Protein AF-M1ENS3-F1 (afdb_monomer)

Radius of gyration: 23.31 Å; Cα contacts (8 Å, |Δi|>4): 169; chains: 1; bounding box: 73×52×49 Å

Organism: Mustela putorius furo (NCBI:txid9669)

Secondary structure (DSSP, 8-state):
---TTSSPPP-----------------------------------HHHHHHHHHHHHHHHHHHHHHHTT-EEEE-HHHHHHHHHHHHSPPPTT-----HHHHHHHHHHHH-S-HHHHHHHHHHHHHHHHHHHHHHHHHHHHHHHHHHHT--TTTTS-EEEEPPSS-HHHHHHHHHH--HHHHHHHHHHHHHTSS-GGGHHHHHHHHHHHHHHSSSTHHHHHHHHH-

Sequence (226 aa):
QMLSDLFTVRGSPFKTKSAELPSPPPRSPGQQKEEDWAVEQVVVDLGSSREGCREAFAAACHLLLDCATFPVYLSEEETERLCEALFQLPGAGDCSFPSWLRSLMTVSCCVTDCFLQNVAISTLLEVINHSQSLALVIEDKMKRYKSSGHNPFFGKLQMVTVPPIAPGILKVIAEKTDFYQRVARVLWNQLNKETREHHITCVELFYRLHCLAPTANICEDIICHA

Mean predicted aligned error: 13.03 Å

Nearest PDB structures (foldseek):
  2zbx-assembly1_A  TM=2.429E-01  e=4.354E+00  Streptomyces griseolus
  3cv9-assembly1_A  TM=2.387E-01  e=4.811E+00  Streptomyces griseolus
  3cv8-assembly1_A  TM=2.665E-01  e=7.922E+00  Streptomyces griseolus

Solvent-accessible surface area (backbone atoms only — not comparable to full-atom values): 13892 Å² total; per-residue (Å²): 144,85,80,86,73,88,71,80,79,88,83,83,91,78,91,84,88,86,88,89,82,88,88,89,87,88,90,84,90,79,96,77,90,74,84,81,78,72,78,74,81,72,82,64,81,49,81,68,52,51,56,55,50,50,52,51,50,49,52,51,47,50,51,52,56,58,57,47,64,53,64,45,77,34,41,58,70,55,47,51,54,48,51,55,60,31,64,43,63,65,54,98,88,62,79,70,69,58,69,70,56,48,50,38,55,43,37,32,61,71,54,88,51,66,66,59,19,52,51,31,41,52,46,50,54,47,49,49,52,52,13,54,54,37,46,54,54,50,53,52,52,53,53,48,33,68,72,64,78,54,58,97,45,70,100,37,74,42,82,43,61,58,45,79,48,40,58,22,55,54,49,42,48,64,75,74,46,64,56,68,54,44,41,48,50,49,37,52,56,50,56,73,41,89,64,65,91,50,37,67,60,33,53,52,49,47,52,54,45,48,76,67,42,91,50,64,59,57,51,50,53,54,67,74,74,106

pLDDT: mean 76.98, std 23.4, range [22.77, 97.94]

InterPro domains:
  IPR040314 Protein DOP1 [PTHR14042] (46-226)

Foldseek 3Di:
DDDPPPFDDDDDDDDDDDDDDDDDDDDDDDDDDDDDPPVPVPPDVCPVVVVVVLVVLLVVLVVVLVVLQAWDWDAPVRLVVLLVVLPDAPPPPDLDDDPVLVVLLCQLQPDPDPSSNLSSLVSNLSLLVSLVVLNVVSVVLVVVCVVVVDDPQHVHIDIGRHRPHRPNNSCCCQPVGCSLLRNLLVLVVVCVDPPPVCNVSSVVSNVSSCVSHPDNVSNVVNVVVD

Structure (mmCIF, N/CA/C/O backbone):
data_AF-M1ENS3-F1
#
_entry.id   AF-M1ENS3-F1
#
loop_
_atom_site.group_PDB
_atom_site.id
_atom_site.type_symbol
_atom_site.label_atom_id
_atom_site.label_alt_id
_atom_site.label_comp_id
_atom_site.label_asym_id
_atom_site.label_entity_id
_atom_site.label_seq_id
_atom_site.pdbx_PDB_ins_code
_atom_site.Cartn_x
_atom_site.Cartn_y
_atom_site.Cartn_z
_atom_site.occupancy
_atom_site.B_iso_or_equiv
_atom_site.auth_seq_id
_atom_site.auth_comp_id
_atom_site.auth_asym_id
_atom_site.auth_atom_id
_atom_site.pdbx_PDB_model_num
ATOM 1 N N . GLN A 1 1 ? -23.917 -13.206 -10.317 1.00 39.06 1 GLN A N 1
ATOM 2 C CA . GLN A 1 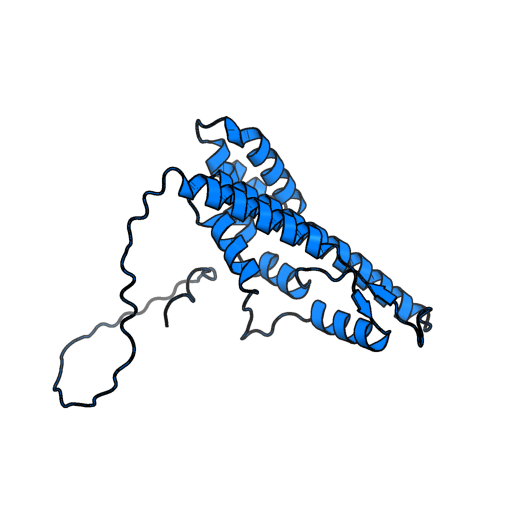1 ? -23.653 -11.826 -10.775 1.00 39.06 1 GLN A CA 1
ATOM 3 C C . GLN A 1 1 ? -24.146 -10.848 -9.716 1.00 39.06 1 GLN A C 1
ATOM 5 O O . GLN A 1 1 ? -25.258 -10.362 -9.798 1.00 39.06 1 GLN A O 1
ATOM 10 N N . MET A 1 2 ? -23.345 -10.650 -8.672 1.00 35.94 2 MET A N 1
ATOM 11 C CA . MET A 1 2 ? -23.515 -9.663 -7.601 1.00 35.94 2 MET A CA 1
ATOM 12 C C . MET A 1 2 ? -22.118 -9.494 -6.998 1.00 35.94 2 MET A C 1
ATOM 14 O O . MET A 1 2 ? -21.512 -10.522 -6.720 1.00 35.94 2 MET A O 1
ATOM 18 N N . LEU A 1 3 ? -21.612 -8.257 -6.907 1.00 37.28 3 LEU A N 1
ATOM 19 C CA . LEU A 1 3 ? -20.451 -7.750 -6.128 1.00 37.28 3 LEU A CA 1
ATOM 20 C C . LEU A 1 3 ? -19.767 -6.528 -6.794 1.00 37.28 3 LEU A C 1
ATOM 22 O O . LEU A 1 3 ? -18.814 -5.986 -6.242 1.00 37.28 3 LEU A O 1
ATOM 26 N N . SER A 1 4 ? -20.270 -6.037 -7.930 1.00 35.78 4 SER A N 1
ATOM 27 C CA . SER A 1 4 ? -19.686 -4.891 -8.649 1.00 35.78 4 SER A CA 1
ATOM 28 C C . SER A 1 4 ? -19.988 -3.499 -8.059 1.00 35.78 4 SER A C 1
ATOM 30 O O . SER A 1 4 ? -19.426 -2.527 -8.546 1.00 35.78 4 SER A O 1
ATOM 32 N N . ASP A 1 5 ? -20.801 -3.369 -7.004 1.00 37.97 5 ASP A N 1
ATOM 33 C CA . ASP A 1 5 ? -21.369 -2.062 -6.608 1.00 37.97 5 ASP A CA 1
ATOM 34 C C . ASP A 1 5 ? -20.762 -1.408 -5.349 1.00 37.97 5 ASP A C 1
ATOM 36 O O . ASP A 1 5 ? -21.279 -0.402 -4.863 1.00 37.97 5 ASP A O 1
ATOM 40 N N . LEU A 1 6 ? -19.657 -1.923 -4.793 1.00 45.50 6 LEU A N 1
ATOM 41 C CA . LEU A 1 6 ? -19.108 -1.385 -3.531 1.00 45.50 6 LEU A CA 1
ATOM 42 C C . LEU A 1 6 ? -18.349 -0.049 -3.656 1.00 45.50 6 LEU A C 1
ATOM 44 O O . LEU A 1 6 ? -18.060 0.574 -2.634 1.00 45.50 6 LEU A O 1
ATOM 48 N N . PHE A 1 7 ? -18.093 0.438 -4.874 1.00 35.72 7 PHE A N 1
ATOM 49 C CA . PHE A 1 7 ? -17.481 1.748 -5.114 1.00 35.72 7 PHE A CA 1
ATOM 50 C C . PHE A 1 7 ? -18.327 2.543 -6.112 1.00 35.72 7 PHE A C 1
ATOM 52 O O . PHE A 1 7 ? -18.278 2.319 -7.319 1.00 35.72 7 PHE A O 1
ATOM 59 N N . THR A 1 8 ? -19.144 3.465 -5.605 1.00 39.22 8 THR A N 1
ATOM 60 C CA . THR A 1 8 ? -20.014 4.313 -6.429 1.00 39.22 8 THR A CA 1
ATOM 61 C C . THR A 1 8 ? -19.255 5.535 -6.946 1.00 39.22 8 THR A C 1
ATOM 63 O O . THR A 1 8 ? -18.686 6.307 -6.175 1.00 39.22 8 THR A O 1
ATOM 66 N N . VAL A 1 9 ? -19.296 5.745 -8.265 1.00 34.47 9 VAL A N 1
ATOM 67 C CA . VAL A 1 9 ? -18.873 6.990 -8.922 1.00 34.47 9 VAL A CA 1
ATOM 68 C C . VAL A 1 9 ? -19.912 8.083 -8.631 1.00 34.47 9 VAL A C 1
ATOM 70 O O . VAL A 1 9 ? -21.116 7.872 -8.769 1.00 34.47 9 VAL A O 1
ATOM 73 N N . ARG A 1 10 ? -19.444 9.258 -8.194 1.00 34.81 10 ARG A N 1
ATOM 74 C CA . ARG A 1 10 ? -20.257 10.426 -7.805 1.00 34.81 10 ARG A CA 1
ATOM 75 C C . ARG A 1 10 ? -21.165 10.888 -8.964 1.00 34.81 10 ARG A C 1
ATOM 77 O O . ARG A 1 10 ? -20.677 11.122 -10.065 1.00 34.81 10 ARG A O 1
ATOM 84 N N . GLY A 1 11 ? -22.473 11.004 -8.706 1.00 31.59 11 GLY A N 1
ATOM 85 C CA . GLY A 1 11 ? -23.522 11.206 -9.720 1.00 31.59 11 GLY A CA 1
ATOM 86 C C . GLY A 1 11 ? -23.846 12.653 -10.131 1.00 31.59 11 GLY A C 1
ATOM 87 O O . GLY A 1 11 ? -23.343 13.618 -9.560 1.00 31.59 11 GLY A O 1
ATOM 88 N N . SER A 1 12 ? -24.758 12.769 -11.106 1.00 26.45 12 SER A N 1
ATOM 89 C CA . SER A 1 12 ? -25.504 13.980 -11.495 1.00 26.45 12 SER A CA 1
ATOM 90 C C . SER A 1 12 ? -26.952 13.593 -11.877 1.00 26.45 12 SER A C 1
ATOM 92 O O . SER A 1 12 ? -27.147 12.480 -12.376 1.00 26.45 12 SER A O 1
ATOM 94 N N . PRO A 1 13 ? -27.982 14.430 -11.622 1.00 38.06 13 PRO A N 1
ATOM 95 C CA . PRO A 1 13 ? -29.370 13.991 -11.542 1.00 38.06 13 PRO A CA 1
ATOM 96 C C . PRO A 1 13 ? -30.192 14.394 -12.772 1.00 38.06 13 PRO A C 1
ATOM 98 O O . PRO A 1 13 ? -30.448 15.574 -12.979 1.00 38.06 13 PRO A O 1
ATOM 101 N N . PHE A 1 14 ? -30.737 13.425 -13.511 1.00 27.75 14 PHE A N 1
ATOM 102 C CA . PHE A 1 14 ? -31.934 13.654 -14.326 1.00 27.75 14 PHE A CA 1
ATOM 103 C C . PHE A 1 14 ? -32.887 12.453 -14.261 1.00 27.75 14 PHE A C 1
ATOM 105 O O . PHE A 1 14 ? -32.528 11.312 -14.529 1.00 27.75 14 PHE A O 1
ATOM 112 N N . LYS A 1 15 ? -34.126 12.755 -13.854 1.00 30.70 15 LYS A N 1
ATOM 113 C CA . LYS A 1 15 ? -35.311 11.885 -13.824 1.00 30.70 15 LYS A CA 1
ATOM 114 C C . LYS A 1 15 ? -35.638 11.302 -15.204 1.00 30.70 15 LYS A C 1
ATOM 116 O O . LYS A 1 15 ? -35.675 12.060 -16.165 1.00 30.70 15 LYS A O 1
ATOM 121 N N . THR A 1 16 ? -36.177 10.078 -15.244 1.00 27.00 16 THR A N 1
ATOM 122 C CA . THR A 1 16 ? -37.574 9.828 -15.680 1.00 27.00 16 THR A CA 1
ATOM 123 C C . THR A 1 16 ? -38.055 8.414 -15.329 1.00 27.00 16 THR A C 1
ATOM 125 O O . THR A 1 16 ? -37.282 7.470 -15.246 1.00 27.00 16 THR A O 1
ATOM 128 N N . LYS A 1 17 ? -39.355 8.329 -15.032 1.00 30.22 17 LYS A N 1
ATOM 129 C CA . LYS A 1 17 ? -40.126 7.161 -14.585 1.00 30.22 17 LYS A CA 1
ATOM 130 C C . LYS A 1 17 ? -40.465 6.238 -15.765 1.00 30.22 17 LYS A C 1
ATOM 132 O O . LYS A 1 17 ? -40.809 6.768 -16.814 1.00 30.22 17 LYS A O 1
ATOM 137 N N . SER A 1 18 ? -40.567 4.927 -15.536 1.00 27.36 18 SER A N 1
ATOM 138 C CA . SER A 1 18 ? -41.816 4.192 -15.806 1.00 27.36 18 SER A CA 1
ATOM 139 C C . SER A 1 18 ? -41.817 2.807 -15.154 1.00 27.36 18 SER A C 1
ATOM 141 O O . SER A 1 18 ? -40.779 2.163 -15.036 1.00 27.36 18 SER A O 1
ATOM 143 N N . ALA A 1 19 ? -42.995 2.404 -14.692 1.00 31.81 19 ALA A N 1
ATOM 144 C CA . ALA A 1 19 ? -43.308 1.148 -14.026 1.00 31.81 19 ALA A CA 1
ATOM 145 C C . ALA A 1 19 ? -43.899 0.145 -15.029 1.00 31.81 19 ALA A C 1
ATOM 147 O O . ALA A 1 19 ? -44.612 0.590 -15.918 1.00 31.81 19 ALA A O 1
ATOM 148 N N . GLU A 1 20 ? -43.650 -1.159 -14.853 1.00 26.64 20 GLU A N 1
ATOM 149 C CA . GLU A 1 20 ? -44.677 -2.225 -14.839 1.00 26.64 20 GLU A CA 1
ATOM 150 C C . GLU A 1 20 ? -44.063 -3.636 -14.695 1.00 26.64 20 GLU A C 1
ATOM 152 O O . GLU A 1 20 ? -43.080 -3.999 -15.331 1.00 26.64 20 GLU A O 1
ATOM 157 N N . LEU A 1 21 ? -44.703 -4.429 -13.841 1.00 28.03 21 LEU A N 1
ATOM 158 C CA . LEU A 1 21 ? -44.730 -5.896 -13.692 1.00 28.03 21 LEU A CA 1
ATOM 159 C C . LEU A 1 21 ? -46.232 -6.212 -13.444 1.00 28.03 21 LEU A C 1
ATOM 161 O O . LEU A 1 21 ? -46.909 -5.279 -12.994 1.00 28.03 21 LEU A O 1
ATOM 165 N N . PRO A 1 22 ? -46.792 -7.442 -13.599 1.00 44.06 22 PRO A N 1
ATOM 166 C CA . PRO A 1 22 ? -46.138 -8.769 -13.603 1.00 44.06 22 PRO A CA 1
ATOM 167 C C . PRO A 1 22 ? -46.766 -9.852 -14.542 1.00 44.06 22 PRO A C 1
ATOM 169 O O . PRO A 1 22 ? -47.819 -9.642 -15.134 1.00 44.06 22 PRO A O 1
ATOM 172 N N . SER A 1 23 ? -46.172 -11.062 -14.627 1.00 27.47 23 SER A N 1
ATOM 173 C CA . SER A 1 23 ? -46.800 -12.383 -14.290 1.00 27.47 23 SER A CA 1
ATOM 174 C C . SER A 1 23 ? -46.078 -13.637 -14.889 1.00 27.47 23 SER A C 1
ATOM 176 O O . SER A 1 23 ? -45.416 -13.505 -15.916 1.00 27.47 23 SER A O 1
ATOM 178 N N . PRO A 1 24 ? -46.159 -14.845 -14.258 1.00 35.50 24 PRO A N 1
ATOM 179 C CA . PRO A 1 24 ? -45.461 -16.107 -14.639 1.00 35.50 24 PRO A CA 1
ATOM 180 C C . PRO A 1 24 ? -46.432 -17.236 -15.128 1.00 35.50 24 PRO A C 1
ATOM 182 O O . PRO A 1 24 ? -47.623 -16.960 -15.249 1.00 35.50 24 PRO A O 1
ATOM 185 N N . PRO A 1 25 ? -46.055 -18.546 -15.178 1.00 48.62 25 PRO A N 1
ATOM 186 C CA . PRO A 1 25 ? -45.077 -19.299 -15.998 1.00 48.62 25 PRO A CA 1
ATOM 187 C C . PRO A 1 25 ? -45.774 -20.383 -16.897 1.00 48.62 25 PRO A C 1
ATOM 189 O O . PRO A 1 25 ? -47.002 -20.406 -16.971 1.00 48.62 25 PRO A O 1
ATOM 192 N N . PRO A 1 26 ? -45.054 -21.332 -17.553 1.00 33.28 26 PRO A N 1
ATOM 193 C CA . PRO A 1 26 ? -45.071 -22.714 -17.030 1.00 33.28 26 PRO A CA 1
ATOM 194 C C . PRO A 1 26 ? -43.764 -23.531 -17.199 1.00 33.28 26 PRO A C 1
ATOM 196 O O . PRO A 1 26 ? -42.883 -23.222 -17.994 1.00 33.28 26 PRO A O 1
ATOM 199 N N . ARG A 1 27 ? -43.673 -24.603 -16.395 1.00 30.09 27 ARG A N 1
ATOM 200 C CA . ARG A 1 27 ? -42.564 -25.567 -16.229 1.00 30.09 27 ARG A CA 1
ATOM 201 C C . ARG A 1 27 ? -42.530 -26.660 -17.306 1.00 30.09 27 ARG A C 1
ATOM 203 O O . ARG A 1 27 ? -43.591 -27.132 -17.705 1.00 30.09 27 ARG A O 1
ATOM 210 N N . SER A 1 28 ? -41.331 -27.176 -17.612 1.00 31.16 28 SER A N 1
ATOM 211 C CA . SER A 1 28 ? -41.037 -28.591 -17.951 1.00 31.16 28 SER A CA 1
ATOM 212 C C . SER A 1 28 ? -39.513 -28.864 -17.957 1.00 31.16 28 SER A C 1
ATOM 214 O O . SER A 1 28 ? -38.746 -27.905 -17.990 1.00 31.16 28 SER A O 1
ATOM 216 N N . PRO A 1 29 ? -39.065 -30.131 -17.821 1.00 35.81 29 PRO A N 1
ATOM 217 C CA . PRO A 1 29 ? -37.928 -30.498 -16.975 1.00 35.81 29 PRO A CA 1
ATOM 218 C C . PRO A 1 29 ? -36.609 -30.693 -17.735 1.00 35.81 29 PRO A C 1
ATOM 220 O O . PRO A 1 29 ? -36.572 -31.293 -18.804 1.00 35.81 29 PRO A O 1
ATOM 223 N N . GLY A 1 30 ? -35.512 -30.251 -17.123 1.00 28.62 30 GLY A N 1
ATOM 224 C CA . GLY A 1 30 ? -34.147 -30.500 -17.575 1.00 28.62 30 GLY A CA 1
ATOM 225 C C . GLY A 1 30 ? -33.259 -30.724 -16.362 1.00 28.62 30 GLY A C 1
ATOM 226 O O . GLY A 1 30 ? -32.998 -29.813 -15.587 1.00 28.62 30 GLY A O 1
ATOM 227 N N . GLN A 1 31 ? -32.882 -31.976 -16.166 1.00 33.41 31 GLN A N 1
ATOM 228 C CA . GLN A 1 31 ? -32.087 -32.490 -15.067 1.00 33.41 31 GLN A CA 1
ATOM 229 C C . GLN A 1 31 ? -30.621 -32.074 -15.263 1.00 33.41 31 GLN A C 1
ATOM 231 O O . GLN A 1 31 ? -29.938 -32.636 -16.113 1.00 33.41 31 GLN A O 1
ATOM 236 N N . GLN A 1 32 ? -30.126 -31.122 -14.472 1.00 30.84 32 GLN A N 1
ATOM 237 C CA . GLN A 1 32 ? -28.695 -30.975 -14.212 1.00 30.84 32 GLN A CA 1
ATOM 238 C C . GLN A 1 32 ? -28.477 -30.866 -12.707 1.00 30.84 32 GLN A C 1
ATOM 240 O O . GLN A 1 32 ? -29.108 -30.088 -11.998 1.00 30.84 32 GLN A O 1
ATOM 245 N N . LYS A 1 33 ? -27.651 -31.794 -12.245 1.00 38.62 33 LYS A N 1
ATOM 246 C CA . LYS A 1 33 ? -27.224 -32.029 -10.879 1.00 38.62 33 LYS A CA 1
ATOM 247 C C . LYS A 1 33 ? -25.968 -31.179 -10.718 1.00 38.62 33 LYS A C 1
ATOM 249 O O . LYS A 1 33 ? -24.961 -31.512 -11.333 1.00 38.62 33 LYS A O 1
ATOM 254 N N . GLU A 1 34 ? -26.045 -30.090 -9.968 1.00 28.45 34 GLU A N 1
ATOM 255 C CA . GLU A 1 34 ? -24.881 -29.266 -9.648 1.00 28.45 34 GLU A CA 1
ATOM 256 C C . GLU A 1 34 ? -24.971 -28.849 -8.183 1.00 28.45 34 GLU A C 1
ATOM 258 O O . GLU A 1 34 ? -26.051 -28.565 -7.665 1.00 28.45 34 GLU A O 1
ATOM 263 N N . GLU A 1 35 ? -23.838 -28.999 -7.513 1.00 27.53 35 GLU A N 1
ATOM 264 C CA . GLU A 1 35 ? -23.675 -29.169 -6.078 1.00 27.53 35 GLU A CA 1
ATOM 265 C C . GLU A 1 35 ? -24.249 -28.018 -5.248 1.00 27.53 35 GLU A C 1
ATOM 267 O O . GLU A 1 35 ? -23.860 -26.855 -5.360 1.00 27.53 35 GLU A O 1
ATOM 272 N N . ASP A 1 36 ? -25.165 -28.404 -4.364 1.00 22.77 36 ASP A N 1
ATOM 273 C CA . ASP A 1 36 ? -25.669 -27.627 -3.246 1.00 22.77 36 ASP A CA 1
ATOM 274 C C . ASP A 1 36 ? -24.522 -27.397 -2.251 1.00 22.77 36 ASP A C 1
ATOM 276 O O . ASP A 1 36 ? -24.287 -28.196 -1.346 1.00 22.77 36 ASP A O 1
ATOM 280 N N . TRP A 1 37 ? -23.769 -26.308 -2.422 1.00 29.86 37 TRP A N 1
ATOM 281 C CA . TRP A 1 37 ? -22.970 -25.751 -1.332 1.00 29.86 37 TRP A CA 1
ATOM 282 C C . TRP A 1 37 ? -23.918 -25.048 -0.362 1.00 29.86 37 TRP A C 1
ATOM 284 O O . TRP A 1 37 ? -23.936 -23.820 -0.246 1.00 29.86 37 TRP A O 1
ATOM 294 N N . ALA A 1 38 ? -24.718 -25.847 0.345 1.00 28.80 38 ALA A N 1
ATOM 295 C CA . ALA A 1 38 ? -25.277 -25.440 1.613 1.00 28.80 38 ALA A CA 1
ATOM 296 C C . ALA A 1 38 ? -24.078 -25.104 2.502 1.00 28.80 38 ALA A C 1
ATOM 298 O O . ALA A 1 38 ? -23.373 -25.987 2.990 1.00 28.80 38 ALA A O 1
ATOM 299 N N . VAL A 1 39 ? -23.795 -23.809 2.647 1.00 36.03 39 VAL A N 1
ATOM 300 C CA . VAL A 1 39 ? -22.903 -23.309 3.686 1.00 36.03 39 VAL A CA 1
ATOM 301 C C . VAL A 1 39 ? -23.625 -23.614 4.985 1.00 36.03 39 VAL A C 1
ATOM 303 O O . VAL A 1 39 ? -24.421 -22.817 5.480 1.00 36.03 39 VAL A O 1
ATOM 306 N N . GLU A 1 40 ? -23.415 -24.832 5.477 1.00 31.73 40 GLU A N 1
ATOM 307 C CA . GLU A 1 40 ? -23.757 -25.216 6.825 1.00 31.73 40 GLU A CA 1
ATOM 308 C C . GLU A 1 40 ? -23.059 -24.179 7.695 1.00 31.73 40 GLU A C 1
ATOM 310 O O . GLU A 1 40 ? -21.830 -24.070 7.728 1.00 31.73 40 GLU A O 1
ATOM 315 N N . GLN A 1 41 ? -23.869 -23.302 8.279 1.00 40.72 41 GLN A N 1
ATOM 316 C CA . GLN A 1 41 ? -23.424 -22.275 9.193 1.00 40.72 41 GLN A CA 1
ATOM 317 C C . GLN A 1 41 ? -23.029 -23.014 10.470 1.00 40.72 41 GLN A C 1
ATOM 319 O O . GLN A 1 41 ? -23.768 -23.050 11.450 1.00 40.72 41 GLN A O 1
ATOM 324 N N . VAL A 1 42 ? -21.882 -23.694 10.411 1.00 37.56 42 VAL A N 1
ATOM 325 C CA . VAL A 1 42 ? -21.255 -24.324 11.557 1.00 37.56 42 VAL A CA 1
ATOM 326 C C . VAL A 1 42 ? -20.887 -23.170 12.465 1.00 37.56 42 VAL A C 1
ATOM 328 O O . VAL A 1 42 ? -19.945 -22.415 12.220 1.00 37.56 42 VAL A O 1
ATOM 331 N N . VAL A 1 43 ? -21.707 -22.995 13.495 1.00 46.22 43 VAL A N 1
ATOM 332 C CA . VAL A 1 43 ? -21.394 -22.177 14.655 1.00 46.22 43 VAL A CA 1
ATOM 333 C C . VAL A 1 43 ? -20.208 -22.861 15.329 1.00 46.22 43 VAL A C 1
ATOM 335 O O . VAL A 1 43 ? -20.364 -23.718 16.192 1.00 46.22 43 VAL A O 1
ATOM 338 N N . VAL A 1 44 ? -19.006 -22.544 14.851 1.00 46.97 44 VAL A N 1
ATOM 339 C CA . VAL A 1 44 ? -17.766 -22.881 15.539 1.00 46.97 44 VAL A CA 1
ATOM 340 C C . VAL A 1 44 ? -17.741 -22.019 16.795 1.00 46.97 44 VAL A C 1
ATOM 342 O O . VAL A 1 44 ? -17.916 -20.804 16.720 1.00 46.97 44 VAL A O 1
ATOM 345 N N . ASP A 1 45 ? -17.568 -22.644 17.953 1.00 42.97 45 ASP A N 1
ATOM 346 C CA . ASP A 1 45 ? -17.378 -21.949 19.223 1.00 42.97 45 ASP A CA 1
ATOM 347 C C . ASP A 1 45 ? -16.118 -21.063 19.128 1.00 42.97 45 ASP A C 1
ATOM 349 O O . ASP A 1 45 ? -14.979 -21.526 19.166 1.00 42.97 45 ASP A O 1
ATOM 353 N N . LEU A 1 46 ? -16.333 -19.773 18.852 1.00 47.31 46 LEU A N 1
ATOM 354 C CA . LEU A 1 46 ? -15.332 -18.863 18.283 1.00 47.31 46 LEU A CA 1
ATOM 355 C C . LEU A 1 46 ? -14.538 -18.088 19.347 1.00 47.31 46 LEU A C 1
ATOM 357 O O . LEU A 1 46 ? -13.786 -17.177 19.006 1.00 47.31 46 LEU A O 1
ATOM 361 N N . GLY A 1 47 ? -14.682 -18.431 20.631 1.00 50.09 47 GLY A N 1
ATOM 362 C CA . GLY A 1 47 ? -14.006 -17.736 21.733 1.00 50.09 47 GLY A CA 1
ATOM 363 C C . GLY A 1 47 ? -12.477 -17.846 21.676 1.00 50.09 47 GLY A C 1
ATOM 364 O O . GLY A 1 47 ? -11.788 -16.836 21.793 1.00 50.09 47 GLY A O 1
ATOM 365 N N . SER A 1 48 ? -11.951 -19.049 21.426 1.00 54.97 48 SER A N 1
ATOM 366 C CA . SER A 1 48 ? -10.514 -19.315 21.225 1.00 54.97 48 SER A CA 1
ATOM 367 C C . SER A 1 48 ? -10.090 -19.215 19.755 1.00 54.97 48 SER A C 1
ATOM 369 O O . SER A 1 48 ? -8.960 -18.835 19.457 1.00 54.97 48 SER A O 1
ATOM 371 N N . SER A 1 49 ? -11.007 -19.489 18.819 1.00 64.06 49 SER A N 1
ATOM 372 C CA . SER A 1 49 ? -10.748 -19.377 17.378 1.00 64.06 49 SER A CA 1
ATOM 373 C C . SER A 1 49 ? -10.532 -17.931 16.928 1.00 64.06 49 SER A C 1
ATOM 375 O O . SER A 1 49 ? -9.760 -17.704 16.001 1.00 64.06 49 SER A O 1
ATOM 377 N N . ARG A 1 50 ? -11.194 -16.943 17.551 1.00 79.31 50 ARG A N 1
ATOM 378 C CA . ARG A 1 50 ? -11.090 -15.534 17.136 1.00 79.31 50 ARG A CA 1
ATOM 379 C C . ARG A 1 50 ? -9.694 -14.960 17.366 1.00 79.31 50 ARG A C 1
ATOM 381 O O . ARG A 1 50 ? -9.208 -14.227 16.510 1.00 79.31 50 ARG A O 1
ATOM 388 N N . GLU A 1 51 ? -9.054 -15.307 18.479 1.00 84.31 51 GLU A N 1
ATOM 389 C CA . GLU A 1 51 ? -7.695 -14.839 18.775 1.00 84.31 51 GLU A CA 1
ATOM 390 C C . GLU A 1 51 ? -6.676 -15.492 17.833 1.00 84.31 51 GLU A C 1
ATOM 392 O O . GLU A 1 51 ? -5.892 -14.791 17.200 1.00 84.31 51 GLU A O 1
ATOM 397 N N . GLY A 1 52 ? -6.799 -16.803 17.588 1.00 88.44 52 GLY A N 1
ATOM 398 C CA . GLY A 1 52 ? -5.978 -17.492 16.587 1.00 88.44 52 GLY A CA 1
ATOM 399 C C . GLY A 1 52 ? -6.142 -16.919 15.173 1.00 88.44 52 GLY A C 1
ATOM 400 O O . GLY A 1 52 ? -5.164 -16.786 14.441 1.00 88.44 52 GLY A O 1
ATOM 401 N N . CYS A 1 53 ? -7.354 -16.505 14.784 1.00 88.94 53 CYS A N 1
ATOM 402 C CA . CYS A 1 53 ? -7.578 -15.819 13.508 1.00 88.94 53 CYS A CA 1
ATOM 403 C C . CYS A 1 53 ? -6.897 -14.442 13.449 1.00 88.94 53 CYS A C 1
ATOM 405 O O . CYS A 1 53 ? -6.363 -14.078 12.402 1.00 88.94 53 CYS A O 1
ATOM 407 N N . ARG A 1 54 ? -6.908 -13.679 14.549 1.00 93.19 54 ARG A N 1
ATOM 408 C CA . ARG A 1 54 ? -6.235 -12.373 14.646 1.00 93.19 54 ARG A CA 1
ATOM 409 C C . ARG A 1 54 ? -4.724 -12.513 14.528 1.00 93.19 54 ARG A C 1
ATOM 411 O O . ARG A 1 54 ? -4.114 -11.800 13.733 1.00 93.19 54 ARG A O 1
ATOM 418 N N . GLU A 1 55 ? -4.147 -13.461 15.255 1.00 94.44 55 GLU A N 1
ATOM 419 C CA . GLU A 1 55 ? -2.717 -13.765 15.208 1.00 94.44 55 GLU A CA 1
ATOM 420 C C . GLU A 1 55 ? -2.293 -14.263 13.823 1.00 94.44 55 GLU A C 1
ATOM 422 O O . GLU A 1 55 ? -1.325 -13.757 13.257 1.00 94.44 55 GLU A O 1
ATOM 427 N N . ALA A 1 56 ? -3.048 -15.191 13.227 1.00 95.44 56 ALA A N 1
ATOM 428 C CA . ALA A 1 56 ? -2.765 -15.694 11.885 1.00 95.44 56 ALA A CA 1
ATOM 429 C C . ALA A 1 56 ? -2.863 -14.590 10.821 1.00 95.44 56 ALA A C 1
ATOM 431 O O . ALA A 1 56 ? -2.023 -14.520 9.924 1.00 95.44 56 ALA A O 1
ATOM 432 N N . PHE A 1 57 ? -3.857 -13.703 10.927 1.00 96.00 57 PHE A N 1
ATOM 433 C CA . PHE A 1 57 ? -3.990 -12.557 10.030 1.00 96.00 57 PHE A CA 1
ATOM 434 C C . PHE A 1 57 ? -2.817 -11.580 10.176 1.00 96.00 57 PHE A C 1
ATOM 436 O O . PHE A 1 57 ? -2.255 -11.150 9.168 1.00 96.00 57 PHE A O 1
ATOM 443 N N . ALA A 1 58 ? -2.409 -11.269 11.410 1.00 96.75 58 ALA A N 1
ATOM 444 C CA . ALA A 1 58 ? -1.243 -10.430 11.669 1.00 96.75 58 ALA A CA 1
ATOM 445 C C . ALA A 1 58 ? 0.043 -11.066 11.122 1.00 96.75 58 ALA A C 1
ATOM 447 O O . ALA A 1 58 ? 0.801 -10.403 10.418 1.00 96.75 58 ALA A O 1
ATOM 448 N N . ALA A 1 59 ? 0.252 -12.364 11.350 1.00 97.44 59 ALA A N 1
ATOM 449 C CA . ALA A 1 59 ? 1.391 -13.099 10.810 1.00 97.44 59 ALA A CA 1
ATOM 450 C C . ALA A 1 59 ? 1.406 -13.096 9.272 1.00 97.44 59 ALA A C 1
ATOM 452 O O . ALA A 1 59 ? 2.453 -12.870 8.670 1.00 97.44 59 ALA A O 1
ATOM 453 N N . ALA A 1 60 ? 0.252 -13.280 8.623 1.00 97.19 60 ALA A N 1
ATOM 454 C CA . ALA A 1 60 ? 0.138 -13.203 7.168 1.00 97.19 60 ALA A CA 1
ATOM 455 C C . ALA A 1 60 ? 0.452 -11.795 6.635 1.00 97.19 60 ALA A C 1
ATOM 457 O O . ALA A 1 60 ? 1.118 -11.654 5.610 1.00 97.19 60 ALA A O 1
ATOM 458 N N . CYS A 1 61 ? 0.011 -10.754 7.343 1.00 97.00 61 CYS A N 1
ATOM 459 C CA . CYS A 1 61 ? 0.331 -9.369 7.021 1.00 97.00 61 CYS A CA 1
ATOM 460 C C . CYS A 1 61 ? 1.833 -9.078 7.149 1.00 97.00 61 CYS A C 1
ATOM 462 O O . CYS A 1 61 ? 2.406 -8.450 6.262 1.00 97.00 61 CYS A O 1
ATOM 464 N N . HIS A 1 62 ? 2.483 -9.570 8.206 1.00 96.25 62 HIS A N 1
ATOM 465 C CA . HIS A 1 62 ? 3.934 -9.464 8.367 1.00 96.25 62 HIS A CA 1
ATOM 466 C C . HIS A 1 62 ? 4.689 -10.214 7.268 1.00 96.25 62 HIS A C 1
ATOM 468 O O . HIS A 1 62 ? 5.563 -9.633 6.636 1.00 96.25 62 HIS A O 1
ATOM 474 N N . LEU A 1 63 ? 4.286 -11.449 6.957 1.00 96.31 63 LEU A N 1
ATOM 475 C CA . LEU A 1 63 ? 4.883 -12.221 5.869 1.00 96.31 63 LEU A CA 1
ATOM 476 C C . LEU A 1 63 ? 4.763 -11.490 4.524 1.00 96.31 63 LEU A C 1
ATOM 478 O O . LEU A 1 63 ? 5.709 -11.475 3.746 1.00 96.31 63 LEU A O 1
ATOM 482 N N . LEU A 1 64 ? 3.621 -10.849 4.255 1.00 95.69 64 LEU A N 1
ATOM 483 C CA . LEU A 1 64 ? 3.431 -10.046 3.048 1.00 95.69 64 LEU A CA 1
ATOM 484 C C . LEU A 1 64 ? 4.418 -8.870 2.978 1.00 95.69 64 LEU A C 1
ATOM 486 O O . LEU A 1 64 ? 4.951 -8.593 1.902 1.00 95.69 64 LEU A O 1
ATOM 490 N N . LEU A 1 65 ? 4.679 -8.199 4.103 1.00 94.81 65 LEU A N 1
ATOM 491 C CA . LEU A 1 65 ? 5.656 -7.109 4.183 1.00 94.81 65 LEU A CA 1
ATOM 492 C C . LEU A 1 65 ? 7.087 -7.609 3.991 1.00 94.81 65 LEU A C 1
ATOM 494 O O . LEU A 1 65 ? 7.832 -7.016 3.214 1.00 94.81 65 LEU A O 1
ATOM 498 N N . ASP A 1 66 ? 7.448 -8.725 4.620 1.00 93.81 66 ASP A N 1
ATOM 499 C CA . ASP A 1 66 ? 8.762 -9.341 4.439 1.00 93.81 66 ASP A CA 1
ATOM 500 C C . ASP A 1 66 ? 8.970 -9.724 2.966 1.00 93.81 66 ASP A C 1
ATOM 502 O O . ASP A 1 66 ? 9.980 -9.370 2.351 1.00 93.81 66 ASP A O 1
ATOM 506 N N . CYS A 1 67 ? 7.960 -10.349 2.351 1.00 90.31 67 CYS A N 1
ATOM 507 C CA . CYS A 1 67 ? 7.989 -10.728 0.943 1.00 90.31 67 CYS A CA 1
ATOM 508 C C . CYS A 1 67 ? 8.089 -9.533 -0.012 1.00 90.31 67 CYS A C 1
ATOM 510 O O . CYS A 1 67 ? 8.704 -9.659 -1.071 1.00 90.31 67 CYS A O 1
ATOM 512 N N . ALA A 1 68 ? 7.541 -8.370 0.349 1.00 90.19 68 ALA A N 1
ATOM 513 C CA . ALA A 1 68 ? 7.628 -7.157 -0.462 1.00 90.19 68 ALA A CA 1
ATOM 514 C C . ALA A 1 68 ? 9.063 -6.612 -0.603 1.00 90.19 68 ALA A C 1
ATOM 516 O O . ALA A 1 68 ? 9.320 -5.741 -1.437 1.00 90.19 68 ALA A O 1
ATOM 517 N N . THR A 1 69 ? 10.006 -7.106 0.201 1.00 89.00 69 THR A N 1
ATOM 518 C CA . THR A 1 69 ? 11.413 -6.687 0.158 1.00 89.00 69 THR A CA 1
ATOM 519 C C . THR A 1 69 ? 12.305 -7.626 -0.652 1.00 89.00 69 THR A C 1
ATOM 521 O O . THR A 1 69 ? 13.439 -7.256 -0.972 1.00 89.00 69 THR A O 1
ATOM 524 N N . PHE A 1 70 ? 11.811 -8.809 -1.037 1.00 91.62 70 PHE A N 1
ATOM 525 C CA . PHE A 1 70 ? 12.632 -9.790 -1.737 1.00 91.62 70 PHE A CA 1
ATOM 526 C C . PHE A 1 70 ? 12.992 -9.324 -3.151 1.00 91.62 70 PHE A C 1
ATOM 528 O O . PHE A 1 70 ? 12.111 -8.987 -3.948 1.00 91.62 70 PHE A O 1
ATOM 535 N N . PRO A 1 71 ? 14.290 -9.301 -3.492 1.00 92.50 71 PRO A N 1
ATOM 536 C CA . PRO A 1 71 ? 14.706 -8.942 -4.828 1.00 92.50 71 PRO A CA 1
ATOM 537 C C . PRO A 1 71 ? 14.518 -10.106 -5.803 1.00 92.50 71 PRO A C 1
ATOM 539 O O . PRO A 1 71 ? 14.633 -11.278 -5.445 1.00 92.50 71 PRO A O 1
ATOM 542 N N . VAL A 1 72 ? 14.326 -9.762 -7.070 1.00 91.88 72 VAL A N 1
ATOM 543 C CA . VAL A 1 72 ? 14.382 -10.685 -8.204 1.00 91.88 72 VAL A CA 1
ATOM 544 C C . VAL A 1 72 ? 15.587 -10.355 -9.077 1.00 91.88 72 VAL A C 1
ATOM 546 O O . VAL A 1 72 ? 16.047 -9.213 -9.123 1.00 91.88 72 VAL A O 1
ATOM 549 N N . TYR A 1 73 ? 16.112 -11.364 -9.764 1.00 92.69 73 TYR A N 1
ATOM 550 C CA . TYR A 1 73 ? 17.193 -11.191 -10.727 1.00 92.69 73 TYR A CA 1
ATOM 551 C C . TYR A 1 73 ? 16.601 -11.109 -12.123 1.00 92.69 73 TYR A C 1
ATOM 553 O O . TYR A 1 73 ? 15.978 -12.064 -12.575 1.00 92.69 73 TYR A O 1
ATOM 561 N N . LEU A 1 74 ? 16.798 -9.973 -12.782 1.00 90.56 74 LEU A N 1
ATOM 562 C CA . LEU A 1 74 ? 16.254 -9.699 -14.105 1.00 90.56 74 LEU A CA 1
ATOM 563 C C . LEU A 1 74 ? 17.379 -9.302 -15.052 1.00 90.56 74 LEU A C 1
ATOM 565 O O . LEU A 1 74 ? 18.319 -8.603 -14.668 1.00 90.56 74 LEU A O 1
ATOM 569 N N . SER A 1 75 ? 17.281 -9.745 -16.297 1.00 90.38 75 SER A N 1
ATOM 570 C CA . SER A 1 75 ? 18.067 -9.192 -17.397 1.00 90.38 75 SER A CA 1
ATOM 571 C C . SER A 1 75 ? 17.623 -7.763 -17.727 1.00 90.38 75 SER A C 1
ATOM 573 O O . SER A 1 75 ? 16.585 -7.279 -17.263 1.00 90.38 75 SER A O 1
ATOM 575 N N . GLU A 1 76 ? 18.408 -7.075 -18.553 1.00 86.62 76 GLU A N 1
ATOM 576 C CA . GLU A 1 76 ? 18.071 -5.742 -19.061 1.00 86.62 76 GLU A CA 1
ATOM 577 C C . GLU A 1 76 ? 16.697 -5.717 -19.743 1.00 86.62 76 GLU A C 1
ATOM 579 O O . GLU A 1 76 ? 15.828 -4.945 -19.343 1.00 86.62 76 GLU A O 1
ATOM 584 N N . GLU A 1 77 ? 16.462 -6.623 -20.693 1.00 86.62 77 GLU A N 1
ATOM 585 C CA . GLU A 1 77 ? 15.204 -6.668 -21.437 1.00 86.62 77 GLU A CA 1
ATOM 586 C C . GLU A 1 77 ? 14.000 -6.987 -20.534 1.00 86.62 77 GLU A C 1
ATOM 588 O O . GLU A 1 77 ? 12.903 -6.468 -20.727 1.00 86.62 77 GLU A O 1
ATOM 593 N N . GLU A 1 78 ? 14.166 -7.870 -19.543 1.00 89.69 78 GLU A N 1
ATOM 594 C CA . GLU A 1 78 ? 13.107 -8.174 -18.571 1.00 89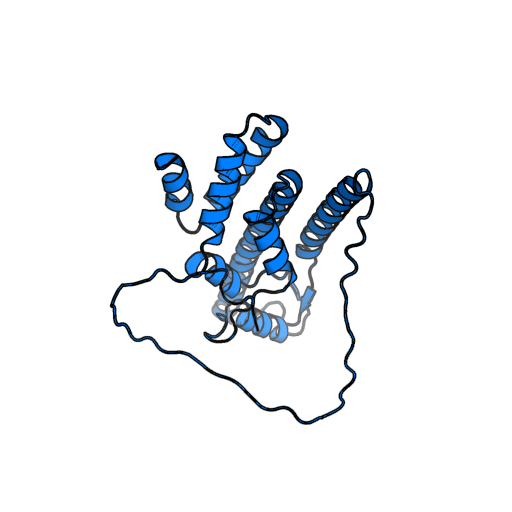.69 78 GLU A CA 1
ATOM 595 C C . GLU A 1 78 ? 12.806 -6.976 -17.674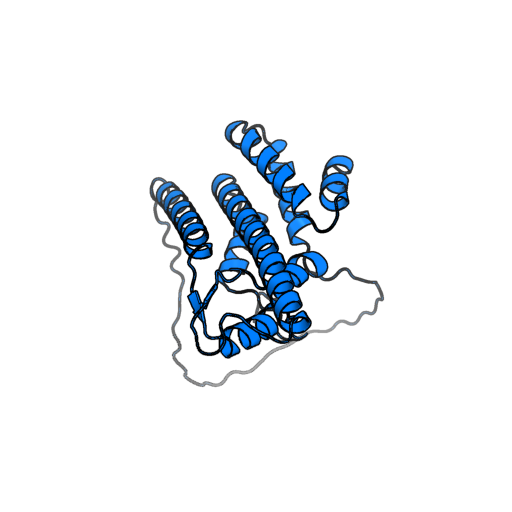 1.00 89.69 78 GLU A C 1
ATOM 597 O O . GLU A 1 78 ? 11.643 -6.720 -17.364 1.00 89.69 78 GLU A O 1
ATOM 602 N N . THR A 1 79 ? 13.833 -6.217 -17.295 1.00 87.19 79 THR A N 1
ATOM 603 C CA . THR A 1 79 ? 13.677 -5.011 -16.480 1.00 87.19 79 THR A CA 1
ATOM 604 C C . THR A 1 79 ? 12.935 -3.920 -17.252 1.00 87.19 79 THR A C 1
ATOM 606 O O . THR A 1 79 ? 12.051 -3.274 -16.690 1.00 87.19 79 THR A O 1
ATOM 609 N N . GLU A 1 80 ? 13.233 -3.733 -18.539 1.00 86.88 80 GLU A N 1
ATOM 610 C CA . GLU A 1 80 ? 12.516 -2.782 -19.398 1.00 86.88 80 GLU A CA 1
ATOM 611 C C . GLU A 1 80 ? 11.039 -3.158 -19.556 1.00 86.88 80 GLU A C 1
ATOM 613 O O . GLU A 1 80 ? 10.164 -2.336 -19.271 1.00 86.88 80 GLU A O 1
ATOM 618 N N . ARG A 1 81 ? 10.749 -4.422 -19.901 1.00 88.50 81 ARG A N 1
ATOM 619 C CA . ARG A 1 81 ? 9.368 -4.930 -20.008 1.00 88.50 81 ARG A CA 1
ATOM 620 C C . ARG A 1 81 ? 8.606 -4.798 -18.691 1.00 88.50 81 ARG A C 1
ATOM 622 O O . ARG A 1 81 ? 7.436 -4.420 -18.689 1.00 88.50 81 ARG A O 1
ATOM 629 N N . LEU A 1 82 ? 9.263 -5.089 -17.566 1.00 88.56 82 LEU A N 1
ATOM 630 C CA . LEU A 1 82 ? 8.678 -4.922 -16.238 1.00 88.56 82 LEU A CA 1
ATOM 631 C C . LEU A 1 82 ? 8.301 -3.459 -15.986 1.00 88.56 82 LEU A C 1
ATOM 633 O O . LEU A 1 82 ? 7.199 -3.187 -15.518 1.00 88.56 82 LEU A O 1
ATOM 637 N N . CYS A 1 83 ? 9.189 -2.515 -16.302 1.00 86.19 83 CYS A N 1
ATOM 638 C CA . CYS A 1 83 ? 8.905 -1.094 -16.125 1.00 86.19 83 CYS A CA 1
ATOM 639 C C . CYS A 1 83 ? 7.708 -0.661 -16.975 1.00 86.19 83 CYS A C 1
ATOM 641 O O . CYS A 1 83 ? 6.796 -0.013 -16.467 1.00 86.19 83 CYS A O 1
ATOM 643 N N . GLU A 1 84 ? 7.656 -1.063 -18.242 1.00 86.56 84 GLU A N 1
ATOM 644 C CA . GLU A 1 84 ? 6.507 -0.764 -19.098 1.00 86.56 84 GLU A CA 1
ATOM 645 C C . GLU A 1 84 ? 5.200 -1.303 -18.506 1.00 86.56 84 GLU A C 1
ATOM 647 O O . GLU A 1 84 ? 4.218 -0.568 -18.429 1.00 86.56 84 GLU A O 1
ATOM 652 N N . ALA A 1 85 ? 5.197 -2.541 -18.007 1.00 87.75 85 ALA A N 1
ATOM 653 C CA . ALA A 1 85 ? 4.019 -3.143 -17.388 1.00 87.75 85 ALA A CA 1
ATOM 654 C C . ALA A 1 85 ? 3.589 -2.442 -16.083 1.00 87.75 85 ALA A C 1
ATOM 656 O O . ALA A 1 85 ? 2.399 -2.253 -15.847 1.00 87.75 85 ALA A O 1
ATOM 657 N N . LEU A 1 86 ? 4.540 -2.038 -15.234 1.00 86.81 86 LEU A N 1
ATOM 658 C CA . LEU A 1 86 ? 4.270 -1.417 -13.929 1.00 86.81 86 LEU A CA 1
ATOM 659 C C . LEU A 1 86 ? 3.637 -0.021 -14.044 1.00 86.81 86 LEU A C 1
ATOM 661 O O . LEU A 1 86 ? 2.769 0.343 -13.242 1.00 86.81 86 LEU A O 1
ATOM 665 N N . PHE A 1 87 ? 4.089 0.771 -15.018 1.00 84.62 87 PHE A N 1
ATOM 666 C CA . PHE A 1 87 ? 3.649 2.157 -15.202 1.00 84.62 87 PHE A CA 1
ATOM 667 C C . PHE A 1 87 ? 2.481 2.304 -16.185 1.00 84.62 87 PHE A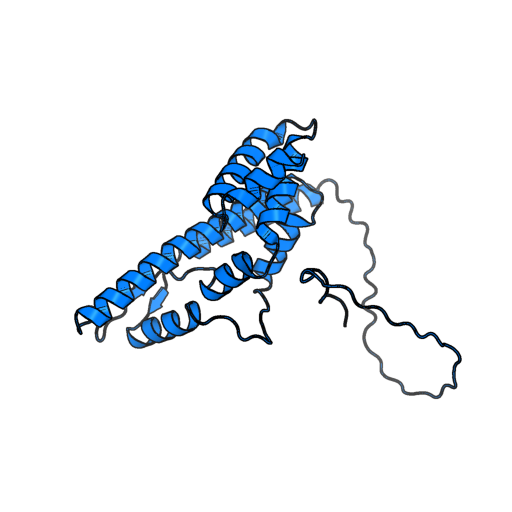 C 1
ATOM 669 O O . PHE A 1 87 ? 1.879 3.378 -16.258 1.00 84.62 87 PHE A O 1
ATOM 676 N N . GLN A 1 88 ? 2.116 1.243 -16.910 1.00 83.69 88 GLN A N 1
ATOM 677 C CA . GLN A 1 88 ? 0.878 1.229 -17.680 1.00 83.69 88 GLN A CA 1
ATOM 678 C C . GLN A 1 88 ? -0.337 1.322 -16.750 1.00 83.69 88 GLN A C 1
ATOM 680 O O . GLN A 1 88 ? -0.452 0.622 -15.742 1.00 83.69 88 GLN A O 1
ATOM 685 N N . LEU A 1 89 ? -1.262 2.220 -17.090 1.00 71.19 89 LEU A N 1
ATOM 686 C CA . LEU A 1 89 ? -2.524 2.328 -16.372 1.00 71.19 89 LEU A CA 1
ATOM 687 C C . LEU A 1 89 ? -3.406 1.126 -16.746 1.00 71.19 89 LEU A C 1
ATOM 689 O O . LEU A 1 89 ? -3.516 0.835 -17.941 1.00 71.19 89 LEU A O 1
ATOM 693 N N . PRO A 1 90 ? -4.062 0.455 -15.782 1.00 67.69 90 PRO A N 1
ATOM 694 C CA . PRO A 1 90 ? -5.023 -0.594 -16.099 1.00 67.69 90 PRO A CA 1
ATOM 695 C C . PRO A 1 90 ? -6.070 -0.070 -17.094 1.00 67.69 90 PRO A C 1
ATOM 697 O O . PRO A 1 90 ? -6.615 1.023 -16.912 1.00 67.69 90 PRO A O 1
ATOM 700 N N . GLY A 1 91 ? -6.303 -0.815 -18.178 1.00 60.06 91 GLY A N 1
ATOM 701 C CA . GLY A 1 91 ? -7.258 -0.432 -19.217 1.00 60.06 91 GLY A CA 1
ATOM 702 C C . GLY A 1 91 ? -8.663 -0.233 -18.642 1.00 60.06 91 GLY A C 1
ATOM 703 O O . GLY A 1 91 ? -9.050 -0.899 -17.685 1.00 60.06 91 GLY A O 1
ATOM 704 N N . ALA A 1 92 ? -9.444 0.668 -19.245 1.00 54.06 92 ALA A N 1
ATOM 705 C CA . ALA A 1 92 ? -10.743 1.130 -18.735 1.00 54.06 92 ALA A CA 1
ATOM 706 C C . ALA A 1 92 ? -11.808 0.031 -18.491 1.00 54.06 92 ALA A C 1
ATOM 708 O O . ALA A 1 92 ? -12.847 0.334 -17.908 1.00 54.06 92 ALA A O 1
ATOM 709 N N . GLY A 1 93 ? -11.571 -1.214 -18.926 1.00 48.72 93 GLY A N 1
ATOM 710 C CA . GLY A 1 93 ? -12.464 -2.361 -18.729 1.00 48.72 93 GLY A CA 1
ATOM 711 C C . GLY A 1 93 ? -12.079 -3.323 -17.597 1.00 48.72 93 GLY A C 1
ATOM 712 O O . GLY A 1 93 ? -12.967 -3.977 -17.065 1.00 48.72 93 GLY A O 1
ATOM 713 N N . ASP A 1 94 ? -10.808 -3.367 -17.173 1.00 52.00 94 ASP A N 1
ATOM 714 C CA . ASP A 1 94 ? -10.268 -4.446 -16.322 1.00 52.00 94 ASP A CA 1
ATOM 715 C C . ASP A 1 94 ? -9.463 -3.912 -15.122 1.00 52.00 94 ASP A C 1
ATOM 717 O O . ASP A 1 94 ? -8.424 -4.454 -14.744 1.00 52.00 94 ASP A O 1
ATOM 721 N N . CYS A 1 95 ? -9.928 -2.840 -14.474 1.00 57.50 95 CYS A N 1
ATOM 722 C CA . CYS A 1 95 ? -9.342 -2.337 -13.222 1.00 57.50 95 CYS A CA 1
ATOM 723 C C . CYS A 1 95 ? -9.629 -3.269 -12.023 1.00 57.50 95 CYS A C 1
ATOM 725 O O . CYS A 1 95 ? -10.038 -2.816 -10.952 1.00 57.50 95 CYS A O 1
ATOM 727 N N . SER A 1 96 ? -9.460 -4.584 -12.176 1.00 75.62 96 SER A N 1
ATOM 728 C CA . SER A 1 96 ? -9.598 -5.519 -11.067 1.00 75.62 96 SER A CA 1
ATOM 729 C C . SER A 1 96 ? -8.315 -5.517 -10.242 1.00 75.62 96 SER A C 1
ATOM 731 O O . SER A 1 96 ? -7.265 -5.975 -10.690 1.00 75.62 96 SER A O 1
ATOM 733 N N . PHE A 1 97 ? -8.398 -5.015 -9.014 1.00 87.38 97 PHE A N 1
ATOM 734 C CA . PHE A 1 97 ? -7.317 -5.152 -8.044 1.00 87.38 97 PHE A CA 1
ATOM 735 C C . PHE A 1 97 ? -7.012 -6.643 -7.779 1.00 87.38 97 PHE A C 1
ATOM 737 O O . PHE A 1 97 ? -7.949 -7.459 -7.727 1.00 87.38 97 PHE A O 1
ATOM 744 N N . PRO A 1 98 ? -5.738 -7.007 -7.532 1.00 90.69 98 PRO A N 1
ATOM 745 C CA . PRO A 1 98 ? -5.377 -8.331 -7.036 1.00 90.69 98 PRO A CA 1
ATOM 746 C C . PRO A 1 98 ? -6.242 -8.733 -5.836 1.00 90.69 98 PRO A C 1
ATOM 748 O O . PRO A 1 98 ? -6.607 -7.891 -5.014 1.00 90.69 98 PRO A O 1
ATOM 751 N N . SER A 1 99 ? -6.587 -10.017 -5.728 1.00 91.44 99 SER A N 1
ATOM 752 C CA . SER A 1 99 ? -7.487 -10.514 -4.675 1.00 91.44 99 SER A CA 1
ATOM 753 C C . SER A 1 99 ? -6.993 -10.164 -3.271 1.00 91.44 99 SER A C 1
ATOM 755 O O . SER A 1 99 ? -7.780 -9.683 -2.464 1.00 91.44 99 SER A O 1
ATOM 757 N N . TRP A 1 100 ? -5.693 -10.320 -3.006 1.00 94.44 100 TRP A N 1
ATOM 758 C CA . TRP A 1 100 ? -5.081 -9.973 -1.721 1.00 94.44 100 TRP A CA 1
ATOM 759 C C . TRP A 1 100 ? -5.259 -8.487 -1.372 1.00 94.44 100 TRP A C 1
ATOM 761 O O . TRP A 1 100 ? -5.593 -8.154 -0.236 1.00 94.44 100 TRP A O 1
ATOM 771 N N . LEU A 1 101 ? -5.105 -7.600 -2.362 1.00 95.25 101 LEU A N 1
ATOM 772 C CA . LEU A 1 101 ? -5.228 -6.156 -2.186 1.00 95.25 101 LEU A CA 1
ATOM 773 C C . LEU A 1 101 ? -6.682 -5.775 -1.913 1.00 95.25 101 LEU A C 1
ATOM 775 O O . LEU A 1 101 ? -6.948 -5.007 -0.993 1.00 95.25 101 LEU A O 1
ATOM 779 N N . ARG A 1 102 ? -7.632 -6.369 -2.649 1.00 93.44 102 ARG A N 1
ATOM 780 C CA . ARG A 1 102 ? -9.068 -6.192 -2.376 1.00 93.44 102 ARG A CA 1
ATOM 781 C C . ARG A 1 102 ? -9.416 -6.628 -0.967 1.00 93.44 102 ARG A C 1
ATOM 783 O O . ARG A 1 102 ? -10.050 -5.862 -0.253 1.00 93.44 102 ARG A O 1
ATOM 790 N N . SER A 1 103 ? -8.968 -7.813 -0.561 1.00 94.56 103 SER A N 1
ATOM 791 C CA . SER A 1 103 ? -9.222 -8.335 0.779 1.00 94.56 103 SER A CA 1
ATOM 792 C C . SER A 1 103 ? -8.670 -7.404 1.858 1.00 94.56 103 SER A C 1
ATOM 794 O O . SER A 1 103 ? -9.412 -7.052 2.768 1.00 94.56 103 SER A O 1
ATOM 796 N N . LEU A 1 104 ? -7.425 -6.926 1.734 1.00 95.75 104 LEU A N 1
ATOM 797 C CA . LEU A 1 104 ? -6.860 -5.958 2.683 1.00 95.75 104 LEU A CA 1
ATOM 798 C C . LEU A 1 104 ? -7.640 -4.640 2.701 1.00 95.75 104 LEU A C 1
ATOM 800 O O . LEU A 1 104 ? -7.981 -4.153 3.775 1.00 95.75 104 LEU A O 1
ATOM 804 N N . MET A 1 105 ? -7.985 -4.081 1.538 1.00 95.69 105 MET A N 1
ATOM 805 C CA . MET A 1 105 ? -8.796 -2.860 1.454 1.00 95.69 105 MET A CA 1
ATOM 806 C C . MET A 1 105 ? -10.176 -3.041 2.105 1.00 95.69 105 MET A C 1
ATOM 808 O O . MET A 1 105 ? -10.658 -2.137 2.790 1.00 95.69 105 MET A O 1
ATOM 812 N N . THR A 1 106 ? -10.802 -4.208 1.925 1.00 94.00 106 THR A N 1
ATOM 813 C CA . THR A 1 106 ? -12.080 -4.559 2.553 1.00 94.00 106 THR A CA 1
ATOM 814 C C . THR A 1 106 ? -11.940 -4.696 4.064 1.00 94.00 106 THR A C 1
ATOM 816 O O . THR A 1 106 ? -12.748 -4.118 4.788 1.00 94.00 106 THR A O 1
ATOM 819 N N . VAL A 1 107 ? -10.919 -5.398 4.564 1.00 95.12 107 VAL A N 1
ATOM 820 C CA . VAL A 1 107 ? -10.695 -5.537 6.012 1.00 95.12 107 VAL A CA 1
ATOM 821 C C . VAL A 1 107 ? -10.456 -4.168 6.650 1.00 95.12 107 VAL A C 1
ATOM 823 O O . VAL A 1 107 ? -11.107 -3.852 7.641 1.00 95.12 107 VAL A O 1
ATOM 826 N N . SER A 1 108 ? -9.643 -3.313 6.024 1.00 93.75 108 SER A N 1
ATOM 827 C CA . SER A 1 108 ? -9.365 -1.948 6.488 1.00 93.75 108 SER A CA 1
ATOM 828 C C . SER A 1 108 ? -10.615 -1.073 6.633 1.00 93.75 108 SER A C 1
ATOM 830 O O . SER A 1 108 ? -10.672 -0.232 7.526 1.00 93.75 108 SER A O 1
ATOM 832 N N . CYS A 1 109 ? -11.624 -1.249 5.771 1.00 91.69 109 CYS A N 1
ATOM 833 C CA . CYS A 1 109 ? -12.777 -0.341 5.709 1.00 91.69 109 CYS A CA 1
ATOM 834 C C . CYS A 1 109 ? -14.082 -0.914 6.283 1.00 91.69 109 CYS A C 1
ATOM 836 O O . CYS A 1 109 ? -14.937 -0.143 6.715 1.00 91.69 109 CYS A O 1
ATOM 838 N N . CYS A 1 110 ? -14.284 -2.233 6.230 1.00 88.94 110 CYS A N 1
ATOM 839 C CA . CYS A 1 110 ? -15.613 -2.845 6.373 1.00 88.94 110 CYS A CA 1
ATOM 840 C C . CYS A 1 110 ? -15.750 -3.799 7.567 1.00 88.94 110 CYS A C 1
ATOM 842 O O . CYS A 1 110 ? -16.872 -4.122 7.949 1.00 88.94 110 CYS A O 1
ATOM 844 N N . VAL A 1 111 ? -14.646 -4.270 8.151 1.00 89.25 111 VAL A N 1
ATOM 845 C CA . VAL A 1 111 ? -14.676 -5.191 9.300 1.00 89.25 111 VAL A CA 1
ATOM 846 C C . VAL A 1 111 ? -14.944 -4.423 10.596 1.00 89.25 111 VAL A C 1
ATOM 848 O O . VAL A 1 111 ? -14.514 -3.293 10.746 1.00 89.25 111 VAL A O 1
ATOM 851 N N . THR A 1 112 ? -15.661 -5.009 11.555 1.00 85.62 112 THR A N 1
ATOM 852 C CA . THR A 1 112 ? -16.003 -4.331 12.824 1.00 85.62 112 THR A CA 1
ATOM 853 C C . THR A 1 112 ? -14.933 -4.462 13.909 1.00 85.62 112 THR A C 1
ATOM 855 O O . THR A 1 112 ? -14.961 -3.725 14.893 1.00 85.62 112 THR A O 1
ATOM 858 N N . ASP A 1 113 ? -14.021 -5.421 13.762 1.00 89.25 113 ASP A N 1
ATOM 859 C CA . ASP A 1 113 ? -12.935 -5.689 14.702 1.00 89.25 113 ASP A CA 1
ATOM 860 C C . ASP A 1 113 ? -11.804 -4.659 14.543 1.00 89.25 113 ASP A C 1
ATOM 862 O O . ASP A 1 113 ? -11.074 -4.681 13.549 1.00 89.25 113 ASP A O 1
ATOM 866 N N . CYS A 1 114 ? -11.654 -3.769 15.531 1.00 88.81 114 CYS A N 1
ATOM 867 C CA . CYS A 1 114 ? -10.656 -2.697 15.511 1.00 88.81 114 CYS A CA 1
ATOM 868 C C . CYS A 1 114 ? -9.220 -3.227 15.371 1.00 88.81 114 CYS A C 1
ATOM 870 O O . CYS A 1 114 ? -8.409 -2.592 14.702 1.00 88.81 114 CYS A O 1
ATOM 872 N N . PHE A 1 115 ? -8.899 -4.388 15.955 1.00 90.81 115 PHE A N 1
ATOM 873 C CA . PHE A 1 115 ? -7.558 -4.965 15.847 1.00 90.81 115 PHE A CA 1
ATOM 874 C C . PHE A 1 115 ? -7.255 -5.356 14.399 1.00 90.81 115 PHE A C 1
ATOM 876 O O . PHE A 1 115 ? -6.253 -4.919 13.835 1.00 90.81 115 PHE A O 1
ATOM 883 N N . LEU A 1 116 ? -8.155 -6.121 13.769 1.00 92.94 116 LEU A N 1
ATOM 884 C CA . LEU A 1 116 ? -7.991 -6.550 12.376 1.00 92.94 116 LEU A CA 1
ATOM 885 C C . LEU A 1 116 ? -7.943 -5.355 11.420 1.00 92.94 116 LEU A C 1
ATOM 887 O O . LEU A 1 116 ? -7.117 -5.339 10.510 1.00 92.94 116 LEU A O 1
ATOM 891 N N . GLN A 1 117 ? -8.789 -4.344 11.649 1.00 93.94 117 GLN A N 1
ATOM 892 C CA . GLN A 1 117 ? -8.752 -3.100 10.881 1.00 93.94 117 GLN A CA 1
ATOM 893 C C . GLN A 1 117 ? -7.395 -2.407 11.004 1.00 93.94 117 GLN A C 1
ATOM 895 O O . GLN A 1 117 ? -6.802 -2.068 9.987 1.00 93.94 117 GLN A O 1
ATOM 900 N N . ASN A 1 118 ? -6.879 -2.220 12.220 1.00 94.38 118 ASN A N 1
ATOM 901 C CA . ASN A 1 118 ? -5.628 -1.494 12.441 1.00 94.38 118 ASN A CA 1
ATOM 902 C C . ASN A 1 118 ? -4.422 -2.233 11.861 1.00 94.38 118 ASN A C 1
ATOM 904 O O . ASN A 1 118 ? -3.574 -1.601 11.233 1.00 94.38 118 ASN A O 1
ATOM 908 N N . VAL A 1 119 ? -4.378 -3.562 11.991 1.00 96.44 119 VAL A N 1
ATOM 909 C CA . VAL A 1 119 ? -3.358 -4.392 11.335 1.00 96.44 119 VAL A CA 1
ATOM 910 C C . VAL A 1 119 ? -3.452 -4.244 9.814 1.00 96.44 119 VAL A C 1
ATOM 912 O O . VAL A 1 119 ? -2.457 -3.913 9.177 1.00 96.44 119 VAL A O 1
ATOM 915 N N . ALA A 1 120 ? -4.645 -4.389 9.228 1.00 97.50 120 ALA A N 1
ATOM 916 C CA . ALA A 1 120 ? -4.837 -4.270 7.782 1.00 97.50 120 ALA A CA 1
ATOM 917 C C . ALA A 1 120 ? -4.476 -2.874 7.247 1.00 97.50 120 ALA A C 1
ATOM 919 O O . ALA A 1 120 ? -3.809 -2.766 6.218 1.00 97.50 120 ALA A O 1
ATOM 920 N N . ILE A 1 121 ? -4.879 -1.812 7.954 1.00 97.25 121 ILE A N 1
ATOM 921 C CA . ILE A 1 121 ? -4.560 -0.424 7.608 1.00 97.25 121 ILE A CA 1
ATOM 922 C C . ILE A 1 121 ? -3.050 -0.212 7.685 1.00 97.25 121 ILE A C 1
ATOM 924 O O . ILE A 1 121 ? -2.466 0.287 6.727 1.00 97.25 121 ILE A O 1
ATOM 928 N N . SER A 1 122 ? -2.410 -0.623 8.783 1.00 97.44 122 SER A N 1
ATOM 929 C CA . SER A 1 122 ? -0.960 -0.506 8.965 1.00 97.44 122 SER A CA 1
ATOM 930 C C . SER A 1 122 ? -0.197 -1.171 7.823 1.00 97.44 122 SER A C 1
ATOM 932 O O . SER A 1 122 ? 0.602 -0.527 7.141 1.00 97.44 122 SER A O 1
ATOM 934 N N . THR A 1 123 ? -0.519 -2.435 7.547 1.00 97.94 123 THR A N 1
ATOM 935 C CA . THR A 1 123 ? 0.099 -3.212 6.474 1.00 97.94 123 THR A CA 1
ATOM 936 C C . THR A 1 123 ? -0.136 -2.574 5.117 1.00 97.94 123 THR A C 1
ATOM 938 O O . THR A 1 123 ? 0.804 -2.414 4.348 1.00 97.94 123 THR A O 1
ATOM 941 N N . LEU A 1 124 ? -1.363 -2.157 4.811 1.00 97.44 124 LEU A N 1
ATOM 942 C CA . LEU A 1 124 ? -1.672 -1.584 3.509 1.00 97.44 124 LEU A CA 1
ATOM 943 C C . LEU A 1 124 ? -0.978 -0.230 3.292 1.00 97.44 124 LEU A C 1
ATOM 945 O O . LEU A 1 124 ? -0.456 0.008 2.205 1.00 97.44 124 LEU A O 1
ATOM 949 N N . LEU A 1 125 ? -0.903 0.628 4.315 1.00 97.31 125 LEU A N 1
ATOM 950 C CA . LEU A 1 125 ? -0.155 1.888 4.242 1.00 97.31 125 LEU A CA 1
ATOM 951 C C . LEU A 1 125 ? 1.356 1.659 4.096 1.00 97.31 125 LEU A C 1
ATOM 953 O O . LEU A 1 125 ? 2.009 2.399 3.362 1.00 97.31 125 LEU A O 1
ATOM 957 N N . GLU A 1 126 ? 1.912 0.630 4.737 1.00 97.06 126 GLU A N 1
ATOM 958 C CA . GLU A 1 126 ? 3.312 0.227 4.554 1.00 97.06 126 GLU A CA 1
ATOM 959 C C . GLU A 1 126 ? 3.587 -0.258 3.131 1.00 97.06 126 GLU A C 1
ATOM 961 O O . GLU A 1 126 ? 4.497 0.240 2.472 1.00 97.06 126 GLU A O 1
ATOM 966 N N . VAL A 1 127 ? 2.751 -1.154 2.606 1.00 96.94 127 VAL A N 1
ATOM 967 C CA . VAL A 1 127 ? 2.882 -1.667 1.235 1.00 96.94 127 VAL A CA 1
ATOM 968 C C . VAL A 1 127 ? 2.753 -0.542 0.207 1.00 96.94 127 VAL A C 1
ATOM 970 O O . VAL A 1 127 ? 3.504 -0.518 -0.771 1.00 96.94 127 VAL A O 1
ATOM 973 N N . ILE A 1 128 ? 1.825 0.399 0.413 1.00 96.56 128 ILE A N 1
ATOM 974 C CA . ILE A 1 128 ? 1.662 1.579 -0.448 1.00 96.56 128 ILE A CA 1
ATOM 975 C C . ILE A 1 128 ? 2.930 2.434 -0.415 1.00 96.56 128 ILE A C 1
ATOM 977 O O . ILE A 1 128 ? 3.482 2.727 -1.475 1.00 96.56 128 ILE A O 1
ATOM 981 N N . ASN A 1 129 ? 3.420 2.786 0.776 1.00 96.12 129 ASN A N 1
ATOM 982 C CA . ASN A 1 129 ? 4.626 3.596 0.947 1.00 96.12 129 ASN A CA 1
ATOM 983 C C . ASN A 1 129 ? 5.856 2.952 0.288 1.00 96.12 129 ASN A C 1
ATOM 985 O O . ASN A 1 129 ? 6.596 3.597 -0.460 1.00 96.12 129 ASN A O 1
ATOM 989 N N . HIS A 1 130 ? 6.050 1.656 0.528 1.00 95.44 130 HIS A N 1
ATOM 990 C CA . HIS A 1 130 ? 7.137 0.878 -0.058 1.00 95.44 130 HIS A CA 1
ATOM 991 C C . HIS A 1 130 ? 7.039 0.825 -1.585 1.00 95.44 130 HIS A C 1
ATOM 993 O O . HIS A 1 130 ? 8.020 1.068 -2.287 1.00 95.44 130 HIS A O 1
ATOM 999 N N . SER A 1 131 ? 5.835 0.601 -2.119 1.00 96.19 131 SER A N 1
ATOM 1000 C CA . SER A 1 131 ? 5.603 0.583 -3.566 1.00 96.19 131 SER A CA 1
ATOM 1001 C C . SER A 1 131 ? 5.875 1.943 -4.213 1.00 96.19 131 SER A C 1
ATOM 1003 O O . SER A 1 131 ? 6.530 1.996 -5.252 1.00 96.19 131 SER A O 1
ATOM 1005 N N . GLN A 1 132 ? 5.423 3.043 -3.597 1.00 95.00 132 GLN A N 1
ATOM 1006 C CA . GLN A 1 132 ? 5.686 4.408 -4.070 1.00 95.00 132 GLN A CA 1
ATOM 1007 C C . GLN A 1 132 ? 7.189 4.715 -4.077 1.00 95.00 132 GLN A C 1
ATOM 1009 O O . GLN A 1 132 ? 7.714 5.240 -5.059 1.00 95.00 132 GLN A O 1
ATOM 1014 N N . SER A 1 133 ? 7.895 4.326 -3.013 1.00 95.25 133 SER A N 1
ATOM 1015 C CA . SER A 1 133 ? 9.342 4.526 -2.881 1.00 95.25 133 SER A CA 1
ATOM 1016 C C . SER A 1 133 ? 10.123 3.763 -3.955 1.00 95.25 133 SER A C 1
ATOM 1018 O O . SER A 1 133 ? 10.992 4.329 -4.619 1.00 95.25 133 SER A O 1
ATOM 1020 N N . LEU A 1 134 ? 9.788 2.489 -4.180 1.00 94.56 134 LEU A N 1
ATOM 1021 C CA . LEU A 1 134 ? 10.410 1.669 -5.222 1.00 94.56 134 LEU A CA 1
ATOM 1022 C C . LEU A 1 134 ? 10.093 2.172 -6.632 1.00 94.56 134 LEU A C 1
ATOM 1024 O O . LEU A 1 134 ? 10.978 2.164 -7.487 1.00 94.56 134 LEU A O 1
ATOM 1028 N N . ALA A 1 135 ? 8.867 2.641 -6.874 1.00 93.25 135 ALA A N 1
ATOM 1029 C CA . ALA A 1 135 ? 8.472 3.208 -8.159 1.00 93.25 135 ALA A CA 1
ATOM 1030 C C . ALA A 1 135 ? 9.367 4.390 -8.552 1.00 93.25 135 ALA A C 1
ATOM 1032 O O . ALA A 1 135 ? 9.901 4.405 -9.659 1.00 93.25 135 ALA A O 1
ATOM 1033 N N . LEU A 1 136 ? 9.607 5.322 -7.624 1.00 92.69 136 LEU A N 1
ATOM 1034 C CA . LEU A 1 136 ? 10.481 6.477 -7.854 1.00 92.69 136 LEU A CA 1
ATOM 1035 C C . LEU A 1 136 ? 11.922 6.057 -8.169 1.00 92.69 136 LEU A C 1
ATOM 1037 O O . LEU A 1 136 ? 12.552 6.603 -9.074 1.00 92.69 136 LEU A O 1
ATOM 1041 N N . VAL A 1 137 ? 12.447 5.058 -7.452 1.00 92.50 137 VAL A N 1
ATOM 1042 C CA . VAL A 1 137 ? 13.803 4.536 -7.684 1.00 92.50 137 VAL A CA 1
ATOM 1043 C C . VAL A 1 137 ? 13.919 3.879 -9.059 1.00 92.50 137 VAL A C 1
ATOM 1045 O O . VAL A 1 137 ? 14.926 4.060 -9.747 1.00 92.50 137 VAL A O 1
ATOM 1048 N N . ILE A 1 138 ? 12.914 3.103 -9.463 1.00 90.38 138 ILE A N 1
ATOM 1049 C CA . ILE A 1 138 ? 12.888 2.435 -10.768 1.00 90.38 138 ILE A CA 1
ATOM 1050 C C . ILE A 1 138 ? 12.778 3.465 -11.894 1.00 90.38 138 ILE A C 1
ATOM 1052 O O . ILE A 1 138 ? 13.542 3.394 -12.856 1.00 90.38 138 ILE A O 1
ATOM 1056 N N . GLU A 1 139 ? 11.887 4.447 -11.759 1.00 90.06 139 GLU A N 1
ATOM 1057 C CA . GLU A 1 139 ? 11.708 5.518 -12.740 1.00 90.06 139 GLU A CA 1
ATOM 1058 C C . GLU A 1 139 ? 12.996 6.336 -12.933 1.00 90.06 139 GLU A C 1
ATOM 1060 O O . GLU A 1 139 ? 13.428 6.560 -14.068 1.00 90.06 139 GLU A O 1
ATOM 1065 N N . ASP A 1 140 ? 13.670 6.713 -11.840 1.00 90.38 140 ASP A N 1
ATOM 1066 C CA . ASP A 1 140 ? 14.947 7.430 -11.899 1.00 90.38 140 AS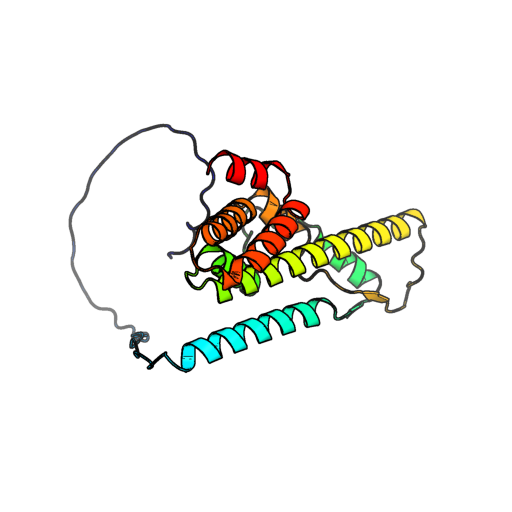P A CA 1
ATOM 1067 C C . ASP A 1 140 ? 16.049 6.597 -12.574 1.00 90.38 140 ASP A C 1
ATOM 1069 O O . ASP A 1 140 ? 16.754 7.093 -13.459 1.00 90.38 140 ASP A O 1
ATOM 1073 N N . LYS A 1 141 ? 16.172 5.310 -12.222 1.00 87.44 141 LYS A N 1
ATOM 1074 C CA . LYS A 1 141 ? 17.133 4.396 -12.866 1.00 87.44 141 LYS A CA 1
ATOM 1075 C C . LYS A 1 141 ? 16.893 4.294 -14.370 1.00 87.44 141 LYS A C 1
ATOM 1077 O O . LYS A 1 141 ? 17.836 4.441 -15.147 1.00 87.44 141 LYS A O 1
ATOM 1082 N N . MET A 1 142 ? 15.639 4.109 -14.779 1.00 83.88 142 MET A N 1
ATOM 1083 C CA . MET A 1 142 ? 15.243 4.040 -16.187 1.00 83.88 142 MET A CA 1
ATOM 1084 C C . MET A 1 142 ? 15.589 5.326 -16.936 1.00 83.88 142 MET A C 1
ATOM 1086 O O . MET A 1 142 ? 16.153 5.286 -18.032 1.00 83.88 142 MET A O 1
ATOM 1090 N N . LYS A 1 143 ? 15.300 6.484 -16.334 1.00 87.31 143 LYS A N 1
ATOM 1091 C CA . LYS A 1 143 ? 15.642 7.786 -16.911 1.00 87.31 143 LYS A CA 1
ATOM 1092 C C . LYS A 1 143 ? 17.150 7.933 -17.099 1.00 87.31 143 LYS A C 1
ATOM 1094 O O . LYS A 1 143 ? 17.587 8.404 -18.150 1.00 87.31 143 LYS A O 1
ATOM 1099 N N . ARG A 1 144 ? 17.946 7.487 -16.122 1.00 87.69 144 ARG A N 1
ATOM 1100 C CA . ARG A 1 144 ? 19.409 7.518 -16.207 1.00 87.69 144 ARG A CA 1
ATOM 1101 C C . ARG A 1 144 ? 19.943 6.638 -17.332 1.00 87.69 144 ARG A C 1
ATOM 1103 O O . ARG A 1 144 ? 20.727 7.151 -18.126 1.00 87.69 144 ARG A O 1
ATOM 1110 N N . TYR A 1 145 ? 19.474 5.396 -17.470 1.00 84.69 145 TYR A N 1
ATOM 1111 C CA . TYR A 1 145 ? 19.897 4.498 -18.557 1.00 84.69 145 TYR A CA 1
ATOM 1112 C C . TYR A 1 145 ? 19.563 5.056 -19.943 1.00 84.69 145 TYR A C 1
ATOM 1114 O O . TYR A 1 145 ? 20.413 5.056 -20.834 1.00 84.69 145 TYR A O 1
ATOM 1122 N N . LYS A 1 146 ? 18.363 5.628 -20.105 1.00 82.62 146 LYS A N 1
ATOM 1123 C CA . LYS A 1 146 ? 17.960 6.285 -21.357 1.00 82.62 146 LYS A CA 1
ATOM 1124 C C . LYS A 1 146 ? 18.816 7.515 -21.664 1.00 82.62 146 LYS A C 1
ATOM 1126 O O . LYS A 1 146 ? 19.149 7.750 -22.819 1.00 82.62 146 LYS A O 1
ATOM 1131 N N . SER A 1 147 ? 19.193 8.291 -20.644 1.00 84.94 147 SER A N 1
ATOM 1132 C CA . SER A 1 147 ? 20.016 9.495 -20.822 1.00 84.94 147 SER A CA 1
ATOM 1133 C C . SER A 1 147 ? 21.493 9.206 -21.111 1.00 84.94 147 SER A C 1
ATOM 1135 O O . SER A 1 147 ? 22.118 9.964 -21.847 1.00 84.94 147 SER A O 1
ATOM 1137 N N . SER A 1 148 ? 22.057 8.128 -20.553 1.00 83.25 148 SER A N 1
ATOM 1138 C CA . SER A 1 148 ? 23.460 7.750 -20.762 1.00 83.25 148 SER A CA 1
ATOM 1139 C C . SER A 1 148 ? 23.683 6.976 -22.061 1.00 83.25 148 SER A C 1
ATOM 1141 O O . SER A 1 148 ? 24.828 6.848 -22.489 1.00 83.25 148 SER A O 1
ATOM 1143 N N . GLY A 1 149 ? 22.623 6.413 -22.658 1.00 77.44 149 GLY A N 1
ATOM 1144 C CA . GLY A 1 149 ? 22.721 5.510 -23.811 1.00 77.44 149 GLY A CA 1
ATOM 1145 C C . GLY A 1 149 ? 23.483 4.213 -23.509 1.00 77.44 149 GLY A C 1
ATOM 1146 O O . GLY A 1 149 ? 23.822 3.467 -24.423 1.00 77.44 149 GLY A O 1
ATOM 1147 N N . HIS A 1 150 ? 23.784 3.956 -22.234 1.00 78.00 150 HIS A N 1
ATOM 1148 C CA . HIS A 1 150 ? 24.561 2.812 -21.782 1.00 78.00 150 HIS A CA 1
ATOM 1149 C C . HIS A 1 150 ? 24.007 2.292 -20.460 1.00 78.00 150 HIS A C 1
ATOM 1151 O O . HIS A 1 150 ? 23.990 3.015 -19.455 1.00 78.00 150 HIS A O 1
ATOM 1157 N N . ASN A 1 151 ? 23.598 1.024 -20.464 1.00 80.19 151 ASN A N 1
ATOM 1158 C CA . ASN A 1 151 ? 23.215 0.291 -19.271 1.00 80.19 151 ASN A CA 1
ATOM 1159 C C . ASN A 1 151 ? 24.428 -0.493 -18.734 1.00 80.19 151 ASN A C 1
ATOM 1161 O O . ASN A 1 151 ? 24.943 -1.373 -19.431 1.00 80.19 151 ASN A O 1
ATOM 1165 N N . PRO A 1 152 ? 24.886 -0.234 -17.494 1.00 80.88 152 PRO A N 1
ATOM 1166 C CA . PRO A 1 152 ? 26.024 -0.950 -16.909 1.00 80.88 152 PRO A CA 1
ATOM 1167 C C . PRO A 1 152 ? 25.768 -2.457 -16.710 1.00 80.88 152 PRO A C 1
ATOM 1169 O O . PRO A 1 152 ? 26.705 -3.203 -16.411 1.00 80.88 152 PRO A O 1
ATOM 1172 N N . PHE A 1 153 ? 24.519 -2.910 -16.867 1.00 79.50 153 PHE A N 1
ATOM 1173 C CA . PHE A 1 153 ? 24.096 -4.305 -16.753 1.00 79.50 153 PHE A CA 1
ATOM 1174 C C . PHE A 1 153 ? 23.876 -5.001 -18.104 1.00 79.50 153 PHE A C 1
ATOM 1176 O O . PHE A 1 153 ? 23.327 -6.099 -18.124 1.00 79.50 153 PHE A O 1
ATOM 1183 N N . PHE A 1 154 ? 24.339 -4.426 -19.221 1.00 81.50 154 PHE A N 1
ATOM 1184 C CA . PHE A 1 154 ? 24.251 -5.075 -20.533 1.00 81.50 154 PHE A CA 1
ATOM 1185 C C . PHE A 1 154 ? 24.836 -6.499 -20.498 1.00 81.50 154 PHE A C 1
ATOM 1187 O O . PHE A 1 154 ? 25.989 -6.710 -20.103 1.00 81.50 154 PHE A O 1
ATOM 1194 N N . GLY A 1 155 ? 24.023 -7.487 -20.884 1.00 81.50 155 GLY A N 1
ATOM 1195 C CA . GLY A 1 155 ? 24.392 -8.907 -20.863 1.00 81.50 155 GLY A CA 1
ATOM 1196 C C . GLY A 1 155 ? 24.580 -9.518 -19.464 1.00 81.50 155 GLY A C 1
ATOM 1197 O O . GLY A 1 155 ? 25.162 -10.597 -19.351 1.00 81.50 155 GLY A O 1
ATOM 1198 N N . LY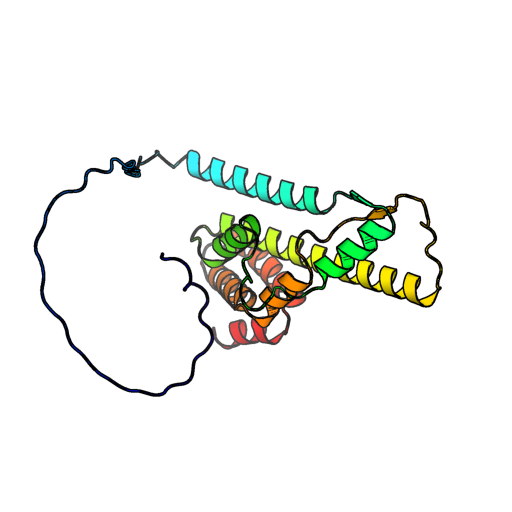S A 1 156 ? 24.126 -8.849 -18.393 1.00 87.62 156 LYS A N 1
ATOM 1199 C CA . LYS A 1 156 ? 24.211 -9.316 -16.999 1.00 87.62 156 LYS A CA 1
ATOM 1200 C C . LYS A 1 156 ? 22.844 -9.270 -16.314 1.00 87.62 156 LYS A C 1
ATOM 1202 O O . LYS A 1 156 ? 21.971 -8.494 -16.687 1.00 87.62 156 LYS A O 1
ATOM 1207 N N . LEU A 1 157 ? 22.683 -10.088 -15.274 1.00 90.88 157 LEU A N 1
ATOM 1208 C CA . LEU A 1 157 ? 21.519 -10.020 -14.391 1.00 90.88 157 LEU A CA 1
ATOM 1209 C C . LEU A 1 157 ? 21.697 -8.899 -13.361 1.00 90.88 157 LEU A C 1
ATOM 1211 O O . LEU A 1 157 ? 22.765 -8.756 -12.760 1.00 90.88 157 LEU A O 1
ATOM 1215 N N . GLN A 1 158 ? 20.630 -8.142 -13.129 1.00 89.38 158 GLN A N 1
ATOM 1216 C CA . GLN A 1 158 ? 20.530 -7.124 -12.095 1.00 89.38 158 GLN A CA 1
ATOM 1217 C C . GLN A 1 158 ? 19.559 -7.578 -11.006 1.00 89.38 158 GLN A C 1
ATOM 1219 O O . GLN A 1 158 ? 18.497 -8.128 -11.280 1.00 89.38 158 GLN A O 1
ATOM 1224 N N . MET A 1 159 ? 19.919 -7.299 -9.757 1.00 91.69 159 MET A N 1
ATOM 1225 C CA . MET A 1 159 ? 19.036 -7.483 -8.613 1.00 91.69 159 MET A CA 1
ATOM 1226 C C . MET A 1 159 ? 18.083 -6.283 -8.493 1.00 91.69 159 MET A C 1
ATOM 1228 O O . MET A 1 159 ? 18.531 -5.144 -8.318 1.00 91.69 159 MET A O 1
ATOM 1232 N N . VAL A 1 160 ? 16.778 -6.532 -8.593 1.00 89.94 160 VAL A N 1
ATOM 1233 C CA . VAL A 1 160 ? 15.722 -5.513 -8.577 1.00 89.94 160 VAL A CA 1
ATOM 1234 C C . VAL A 1 160 ? 14.657 -5.901 -7.556 1.00 89.94 160 VAL A C 1
ATOM 1236 O O . VAL A 1 160 ? 14.098 -6.989 -7.624 1.00 89.94 160 VAL A O 1
ATOM 1239 N N . THR A 1 161 ? 14.343 -5.007 -6.621 1.00 92.75 161 THR A N 1
ATOM 1240 C CA . THR A 1 161 ? 13.156 -5.153 -5.766 1.00 92.75 161 THR A CA 1
ATOM 1241 C C . THR A 1 161 ? 11.965 -4.532 -6.484 1.00 92.75 161 THR A C 1
ATOM 1243 O O . THR A 1 161 ? 11.997 -3.352 -6.836 1.00 92.75 161 THR A O 1
ATOM 1246 N N . VAL A 1 162 ? 10.935 -5.336 -6.734 1.00 92.44 162 VAL A N 1
ATOM 1247 C CA . VAL A 1 162 ? 9.752 -4.924 -7.500 1.00 92.44 162 VAL A CA 1
ATOM 1248 C C . VAL A 1 162 ? 8.702 -4.343 -6.551 1.00 92.44 162 VAL A C 1
ATOM 1250 O O . VAL A 1 162 ? 8.474 -4.928 -5.492 1.00 92.44 162 VAL A O 1
ATOM 1253 N N . PRO A 1 163 ? 8.036 -3.226 -6.903 1.00 93.62 163 PRO A N 1
ATOM 1254 C CA . PRO A 1 163 ? 6.911 -2.716 -6.131 1.00 93.62 163 PRO A CA 1
ATOM 1255 C C . PRO A 1 163 ? 5.828 -3.799 -5.991 1.00 93.62 163 PRO A C 1
ATOM 1257 O O . PRO A 1 163 ? 5.348 -4.294 -7.015 1.00 93.62 163 PRO A O 1
ATOM 1260 N N . PRO A 1 164 ? 5.402 -4.168 -4.768 1.00 93.12 164 PRO A N 1
ATOM 1261 C CA . PRO A 1 164 ? 4.347 -5.169 -4.581 1.00 93.12 164 PRO A CA 1
ATOM 1262 C C . PRO A 1 164 ? 2.990 -4.696 -5.130 1.00 93.12 164 PRO A C 1
ATOM 1264 O O . PRO A 1 164 ? 2.154 -5.518 -5.507 1.00 93.12 164 PRO A O 1
ATOM 1267 N N . ILE A 1 165 ? 2.766 -3.377 -5.210 1.00 94.31 165 ILE A N 1
ATOM 1268 C CA . ILE A 1 165 ? 1.644 -2.770 -5.931 1.00 94.31 165 ILE A CA 1
ATOM 1269 C C . ILE A 1 165 ? 2.198 -1.973 -7.110 1.00 94.31 165 ILE A C 1
ATOM 1271 O O . ILE A 1 165 ? 3.024 -1.077 -6.937 1.00 94.31 165 ILE A O 1
ATOM 1275 N N . ALA A 1 166 ? 1.702 -2.265 -8.312 1.00 92.62 166 ALA A N 1
ATOM 1276 C CA . ALA A 1 166 ? 2.092 -1.528 -9.503 1.00 92.62 166 ALA A CA 1
ATOM 1277 C C . ALA A 1 166 ? 1.728 -0.028 -9.383 1.00 92.62 166 ALA A C 1
ATOM 1279 O O . ALA A 1 166 ? 0.615 0.294 -8.951 1.00 92.62 166 ALA A O 1
ATOM 1280 N N . PRO A 1 167 ? 2.605 0.897 -9.815 1.00 92.38 167 PRO A N 1
ATOM 1281 C CA . PRO A 1 167 ? 2.333 2.336 -9.862 1.00 92.38 167 PRO A CA 1
ATOM 1282 C C . PRO A 1 167 ? 0.996 2.703 -10.516 1.00 92.38 167 PRO A C 1
ATOM 1284 O O . PRO A 1 167 ? 0.259 3.539 -9.989 1.00 92.38 167 PRO A O 1
ATOM 1287 N N . GLY A 1 168 ? 0.633 2.038 -11.620 1.00 90.12 168 GLY A N 1
ATOM 1288 C CA . GLY A 1 168 ? -0.667 2.234 -12.265 1.00 90.12 168 GLY A CA 1
ATOM 1289 C C . GLY A 1 168 ? -1.849 1.927 -11.335 1.00 90.12 168 GLY A C 1
ATOM 1290 O O . GLY A 1 168 ? -2.827 2.671 -11.309 1.00 90.12 168 GLY A O 1
ATOM 1291 N N . ILE A 1 169 ? -1.741 0.883 -10.508 1.00 91.69 169 ILE A N 1
ATOM 1292 C CA . ILE A 1 169 ? -2.767 0.510 -9.525 1.00 91.69 169 ILE A CA 1
ATOM 1293 C C . ILE A 1 169 ? -2.814 1.522 -8.376 1.00 91.69 169 ILE A C 1
ATOM 1295 O O . ILE A 1 169 ? -3.905 1.928 -7.983 1.00 91.69 169 ILE A O 1
ATOM 1299 N N . LEU A 1 170 ? -1.665 1.983 -7.870 1.00 93.06 170 LEU A N 1
ATOM 1300 C CA . LEU A 1 170 ? -1.612 3.031 -6.839 1.00 93.06 170 LEU A CA 1
ATOM 1301 C C . LEU A 1 170 ? -2.336 4.303 -7.292 1.00 93.06 170 LEU A C 1
ATOM 1303 O O . LEU A 1 170 ? -3.107 4.885 -6.528 1.00 93.06 170 LEU A O 1
ATOM 1307 N N . LYS A 1 171 ? -2.148 4.691 -8.558 1.00 91.62 171 LYS A N 1
ATOM 1308 C CA . LYS A 1 171 ? -2.858 5.821 -9.161 1.00 91.62 171 LYS A CA 1
ATOM 1309 C C . LYS A 1 171 ? -4.370 5.597 -9.196 1.00 91.62 171 LYS A C 1
ATOM 1311 O O . LYS A 1 171 ? -5.130 6.499 -8.860 1.00 91.62 171 LYS A O 1
ATOM 1316 N N . VAL A 1 172 ? -4.820 4.388 -9.540 1.00 91.38 172 VAL A N 1
ATOM 1317 C CA . VAL A 1 172 ? -6.248 4.029 -9.494 1.00 91.38 172 VAL A CA 1
ATOM 1318 C C . VAL A 1 172 ? -6.793 4.114 -8.063 1.00 91.38 172 VAL A C 1
ATOM 1320 O O . VAL A 1 172 ? -7.864 4.684 -7.875 1.00 91.38 172 VAL A O 1
ATOM 1323 N N . ILE A 1 173 ? -6.067 3.628 -7.048 1.00 92.12 173 ILE A N 1
ATOM 1324 C CA . ILE A 1 173 ? -6.485 3.760 -5.639 1.00 92.12 173 ILE A CA 1
ATOM 1325 C C . ILE A 1 173 ? -6.645 5.241 -5.271 1.00 92.12 173 ILE A C 1
ATOM 1327 O O . ILE A 1 173 ? -7.676 5.622 -4.722 1.00 92.12 173 ILE A O 1
ATOM 1331 N N . ALA A 1 174 ? -5.664 6.077 -5.609 1.00 91.44 174 ALA A N 1
ATOM 1332 C CA . ALA A 1 174 ? -5.662 7.495 -5.263 1.00 91.44 174 ALA A CA 1
ATOM 1333 C C . ALA A 1 174 ? -6.740 8.318 -5.992 1.00 91.44 174 ALA A C 1
ATOM 1335 O O . ALA A 1 174 ? -7.353 9.193 -5.388 1.00 91.44 174 ALA A O 1
ATOM 1336 N N . GLU A 1 175 ? -6.975 8.059 -7.282 1.00 89.94 175 GLU A N 1
ATOM 1337 C CA . GLU A 1 175 ? -7.810 8.921 -8.132 1.00 89.94 175 GLU A CA 1
ATOM 1338 C C . GLU A 1 175 ? -9.213 8.370 -8.404 1.00 89.94 175 GLU A C 1
ATOM 1340 O O . GLU A 1 175 ? -10.123 9.129 -8.743 1.00 89.94 175 GLU A O 1
ATOM 1345 N N . LYS A 1 176 ? -9.391 7.046 -8.346 1.00 88.94 176 LYS A N 1
ATOM 1346 C CA . LYS A 1 176 ? -10.628 6.366 -8.769 1.00 88.94 176 LYS A CA 1
ATOM 1347 C C . LYS A 1 176 ? -11.373 5.693 -7.625 1.00 88.94 176 LYS A C 1
ATOM 1349 O O . LYS A 1 176 ? -12.470 5.190 -7.853 1.00 88.94 176 LYS A O 1
ATOM 1354 N N . THR A 1 177 ? -10.815 5.684 -6.418 1.00 90.62 177 THR A N 1
ATOM 1355 C CA . THR A 1 177 ? -11.470 5.113 -5.236 1.00 90.62 177 THR A CA 1
ATOM 1356 C C . THR A 1 177 ? -11.578 6.141 -4.121 1.00 90.62 177 THR A C 1
ATOM 1358 O O . THR A 1 177 ? -10.868 7.142 -4.114 1.00 90.62 177 THR A O 1
ATOM 1361 N N . ASP A 1 178 ? -12.460 5.880 -3.160 1.00 91.12 178 ASP A N 1
ATOM 1362 C CA . ASP A 1 178 ? -12.582 6.663 -1.932 1.00 91.12 178 ASP A CA 1
ATOM 1363 C C . ASP A 1 178 ? -11.862 6.000 -0.738 1.00 91.12 178 ASP A C 1
ATOM 1365 O O . ASP A 1 178 ? -12.224 6.213 0.423 1.00 91.12 178 ASP A O 1
ATOM 1369 N N . PHE A 1 179 ? -10.853 5.162 -1.016 1.00 94.06 179 PHE A N 1
ATOM 1370 C CA . PHE A 1 179 ? -10.144 4.364 -0.015 1.00 94.06 179 PHE A CA 1
ATOM 1371 C C . PHE A 1 179 ? -9.544 5.225 1.104 1.00 94.06 179 PHE A C 1
ATOM 1373 O O . PHE A 1 179 ? -9.818 4.980 2.278 1.00 94.06 179 PHE A O 1
ATOM 1380 N N . TYR A 1 180 ? -8.785 6.266 0.751 1.00 94.56 180 TYR A N 1
ATOM 1381 C CA . TYR A 1 180 ? -8.146 7.148 1.731 1.00 94.56 180 TYR A CA 1
ATOM 1382 C C . TYR A 1 180 ? -9.184 7.856 2.612 1.00 94.56 180 TYR A C 1
ATOM 1384 O O . TYR A 1 180 ? -9.030 7.895 3.831 1.00 94.56 180 TYR A O 1
ATOM 1392 N N . GLN A 1 181 ? -10.289 8.335 2.027 1.00 93.31 181 GLN A N 1
ATOM 1393 C CA . GLN A 1 181 ? -11.379 8.960 2.781 1.00 93.31 181 GLN A CA 1
ATOM 1394 C C . GLN A 1 181 ? -12.053 7.960 3.733 1.00 93.31 181 GLN A C 1
ATOM 1396 O O . GLN A 1 181 ? -12.407 8.319 4.856 1.00 93.31 181 GLN A O 1
ATOM 1401 N N . ARG A 1 182 ? -12.257 6.706 3.307 1.00 93.50 182 ARG A N 1
ATOM 1402 C CA . ARG A 1 182 ? -12.854 5.663 4.156 1.00 93.50 182 ARG A CA 1
ATOM 1403 C C . ARG A 1 182 ? -11.952 5.302 5.327 1.00 93.50 182 ARG A C 1
ATOM 1405 O O . ARG A 1 182 ? -12.440 5.273 6.452 1.00 93.50 182 ARG A O 1
ATOM 1412 N N . VAL A 1 183 ? -10.661 5.083 5.084 1.00 94.62 183 VAL A N 1
ATOM 1413 C CA . VAL A 1 183 ? -9.694 4.765 6.145 1.00 94.62 183 VAL A CA 1
ATOM 1414 C C . VAL A 1 183 ? -9.570 5.922 7.135 1.00 94.62 183 VAL A C 1
ATOM 1416 O O . VAL A 1 183 ? -9.622 5.682 8.339 1.00 94.62 183 VAL A O 1
ATOM 1419 N N . ALA A 1 184 ? -9.518 7.172 6.658 1.00 93.75 184 ALA A N 1
ATOM 1420 C CA . ALA A 1 184 ? -9.506 8.353 7.524 1.00 93.75 184 ALA A CA 1
ATOM 1421 C C . ALA A 1 184 ? -10.722 8.376 8.463 1.00 93.75 184 ALA A C 1
ATOM 1423 O O . ALA A 1 184 ? -10.566 8.543 9.671 1.00 93.75 184 ALA A O 1
ATOM 1424 N N . ARG A 1 185 ? -11.931 8.129 7.936 1.00 91.81 185 ARG A N 1
ATOM 1425 C CA . ARG A 1 185 ? -13.158 8.041 8.750 1.00 91.81 185 ARG A CA 1
ATOM 1426 C C . ARG A 1 185 ? -13.125 6.888 9.745 1.00 91.81 185 ARG A C 1
ATOM 1428 O O . ARG A 1 185 ? -13.573 7.063 10.871 1.00 91.81 185 ARG A O 1
ATOM 1435 N N . VAL A 1 186 ? -12.636 5.713 9.344 1.00 92.00 186 VAL A N 1
ATOM 1436 C CA . VAL A 1 186 ? -12.532 4.548 10.238 1.00 92.00 186 VAL A CA 1
ATOM 1437 C C . VAL A 1 186 ? -11.621 4.872 11.417 1.00 92.00 186 VAL A C 1
ATOM 1439 O O . VAL A 1 186 ? -12.052 4.731 12.559 1.00 92.00 186 VAL A O 1
ATOM 1442 N N . LEU A 1 187 ? -10.411 5.364 11.149 1.00 92.38 187 LEU A N 1
ATOM 1443 C CA . LEU A 1 187 ? -9.442 5.727 12.182 1.00 92.38 187 LEU A CA 1
ATOM 1444 C C . LEU A 1 187 ? -9.979 6.837 13.094 1.00 92.38 187 LEU A C 1
ATOM 1446 O O . LEU A 1 187 ? -9.904 6.719 14.315 1.00 92.38 187 LEU A O 1
ATOM 1450 N N . TRP A 1 188 ? -10.600 7.871 12.522 1.00 91.19 188 TRP A N 1
ATOM 1451 C CA . TRP A 1 188 ? -11.207 8.957 13.293 1.00 91.19 188 TRP A CA 1
ATOM 1452 C C . TRP A 1 188 ? -12.343 8.471 14.202 1.00 91.19 188 TRP A C 1
ATOM 1454 O O . TRP A 1 188 ? -12.383 8.773 15.393 1.00 91.19 188 TRP A O 1
ATOM 1464 N N . ASN A 1 189 ? -13.234 7.628 13.678 1.00 88.62 189 ASN A N 1
ATOM 1465 C CA . ASN A 1 189 ? -14.311 7.038 14.469 1.00 88.62 189 ASN A CA 1
ATOM 1466 C C . ASN A 1 189 ? -13.782 6.132 15.588 1.00 88.62 189 ASN A C 1
ATOM 1468 O O . ASN A 1 189 ? -14.420 6.037 16.633 1.00 88.62 189 ASN A O 1
ATOM 1472 N N . GLN A 1 190 ? -12.643 5.458 15.393 1.00 87.62 190 GLN A N 1
ATOM 1473 C CA . GLN A 1 190 ? -12.009 4.657 16.443 1.00 87.62 190 GLN A CA 1
ATOM 1474 C C . GLN A 1 190 ? -11.407 5.521 17.562 1.00 87.62 190 GLN A C 1
ATOM 1476 O O . GLN A 1 190 ? -11.477 5.117 18.722 1.00 87.62 190 GLN A O 1
ATOM 1481 N N . LEU A 1 191 ? -10.892 6.717 17.251 1.00 84.31 191 LEU A N 1
ATOM 1482 C CA . LEU A 1 191 ? -10.415 7.677 18.258 1.00 84.31 191 LEU A CA 1
ATOM 1483 C C . LEU A 1 191 ? -11.542 8.182 19.166 1.00 84.31 191 LEU A C 1
ATOM 1485 O O . LEU A 1 191 ? -11.330 8.383 20.358 1.00 84.31 191 LEU A O 1
ATOM 1489 N N . ASN A 1 192 ? -12.755 8.319 18.628 1.00 77.38 192 ASN A N 1
ATOM 1490 C CA . ASN A 1 192 ? -13.923 8.759 19.394 1.00 77.38 192 ASN A CA 1
ATOM 1491 C C . ASN A 1 192 ? -14.529 7.670 20.300 1.00 77.38 192 ASN A C 1
ATOM 1493 O O . ASN A 1 192 ? -15.412 7.966 21.104 1.00 77.38 192 ASN A O 1
ATOM 1497 N N . LYS A 1 193 ? -14.09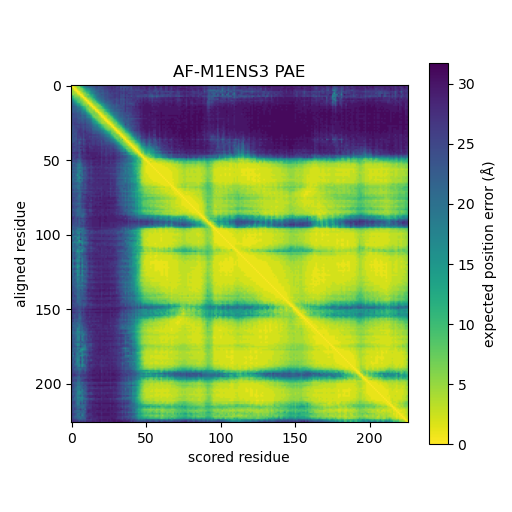2 6.408 20.191 1.00 77.38 193 LYS A N 1
ATOM 1498 C CA . LYS A 1 193 ? -14.561 5.329 21.075 1.00 77.38 193 LYS A CA 1
ATOM 1499 C C . LYS A 1 193 ? -13.866 5.412 22.435 1.00 77.38 193 LYS A C 1
ATOM 1501 O O . LYS A 1 193 ? -12.677 5.704 22.510 1.00 77.38 193 LYS A O 1
ATOM 1506 N N . GLU A 1 194 ? -14.570 5.055 23.511 1.00 60.53 194 GLU A N 1
ATOM 1507 C CA . GLU A 1 194 ? -14.008 5.030 24.877 1.00 60.53 194 GLU A CA 1
ATOM 1508 C C . GLU A 1 194 ? -12.877 3.997 25.075 1.00 60.53 194 GLU A C 1
ATOM 1510 O O . GLU A 1 194 ? -12.138 4.054 26.060 1.00 60.53 194 GLU A O 1
ATOM 1515 N N . THR A 1 195 ? -12.697 3.066 24.133 1.00 65.62 195 THR A N 1
ATOM 1516 C CA . THR A 1 195 ? -11.633 2.052 24.132 1.00 65.62 195 THR A CA 1
ATOM 1517 C C . THR A 1 195 ? -10.265 2.676 23.839 1.00 65.62 195 THR A C 1
ATOM 1519 O O . THR A 1 195 ? -9.812 2.716 22.694 1.00 65.62 195 THR A O 1
ATOM 1522 N N . ARG A 1 196 ? -9.594 3.150 24.895 1.00 70.19 196 ARG A N 1
ATOM 1523 C CA . ARG A 1 196 ? -8.285 3.834 24.835 1.00 70.19 196 ARG A CA 1
ATOM 1524 C C . ARG A 1 196 ? -7.118 2.977 24.341 1.00 70.19 196 ARG A C 1
ATOM 1526 O O . ARG A 1 196 ? -6.089 3.522 23.953 1.00 70.19 196 ARG A O 1
ATOM 1533 N N . GLU A 1 197 ? -7.261 1.655 24.344 1.00 74.06 197 GLU A N 1
ATOM 1534 C CA . GLU A 1 197 ? -6.193 0.697 24.020 1.00 74.06 197 GLU A CA 1
ATOM 1535 C C . GLU A 1 197 ? -5.638 0.821 22.590 1.00 74.06 197 GLU A C 1
ATOM 1537 O O . GLU A 1 197 ? -4.489 0.462 22.346 1.00 74.06 197 GLU A O 1
ATOM 1542 N N . HIS A 1 198 ? -6.407 1.385 21.654 1.00 79.19 198 HIS A N 1
ATOM 1543 C CA . HIS A 1 198 ? -5.993 1.549 20.255 1.00 79.19 198 HIS A CA 1
ATOM 1544 C C . HIS A 1 198 ? -5.759 3.001 19.836 1.00 79.19 198 HIS A C 1
ATOM 1546 O O . HIS A 1 198 ? -5.411 3.252 18.683 1.00 79.19 198 HIS A O 1
ATOM 1552 N N . HIS A 1 199 ? -5.933 3.971 20.739 1.00 86.06 199 HIS A N 1
ATOM 1553 C CA . HIS A 1 199 ? -5.884 5.392 20.378 1.00 86.06 199 HIS A CA 1
ATOM 1554 C C . HIS A 1 199 ? -4.521 5.812 19.831 1.00 86.06 199 HIS A C 1
ATOM 1556 O O . HIS A 1 199 ? -4.469 6.482 18.806 1.00 86.06 199 HIS A O 1
ATOM 1562 N N . ILE A 1 200 ? -3.426 5.366 20.454 1.00 88.44 200 ILE A N 1
ATOM 1563 C CA . ILE A 1 200 ? -2.063 5.687 19.999 1.00 88.44 200 ILE A CA 1
ATOM 1564 C C . ILE A 1 200 ? -1.850 5.179 18.569 1.00 88.44 200 ILE A C 1
ATOM 1566 O O . ILE A 1 200 ? -1.479 5.952 17.688 1.00 88.44 200 ILE A O 1
ATOM 1570 N N . THR A 1 201 ? -2.173 3.907 18.323 1.00 90.69 201 THR A N 1
ATOM 1571 C CA . THR A 1 201 ? -2.075 3.294 16.994 1.00 90.69 201 THR A CA 1
ATOM 1572 C C . THR A 1 201 ? -2.953 4.019 15.978 1.00 90.69 201 THR A C 1
ATOM 1574 O O . THR A 1 201 ? -2.509 4.280 14.868 1.00 90.69 201 THR A O 1
ATOM 1577 N N . CYS A 1 202 ? -4.179 4.405 16.341 1.00 91.12 202 CYS A N 1
ATOM 1578 C CA . CYS A 1 202 ? -5.068 5.129 15.434 1.00 91.12 202 CYS A CA 1
ATOM 1579 C C . CYS A 1 202 ? -4.501 6.497 15.034 1.00 91.12 202 CYS A C 1
ATOM 1581 O O . CYS A 1 202 ? -4.567 6.845 13.858 1.00 91.12 202 CYS A O 1
ATOM 1583 N N . VAL A 1 203 ? -3.923 7.255 15.975 1.00 92.56 203 VAL A N 1
ATOM 1584 C CA . VAL A 1 203 ? -3.277 8.544 15.671 1.00 92.56 203 VAL A CA 1
ATOM 1585 C C . VAL A 1 203 ? -2.069 8.346 14.756 1.00 92.56 203 VAL A C 1
ATOM 1587 O O . VAL A 1 203 ? -1.929 9.065 13.768 1.00 92.56 203 VAL A O 1
ATOM 1590 N N . GLU A 1 204 ? -1.218 7.361 15.047 1.00 94.44 204 GLU A N 1
ATOM 1591 C CA . GLU A 1 204 ? -0.044 7.050 14.226 1.00 94.44 204 GLU A CA 1
ATOM 1592 C C . GLU A 1 204 ? -0.442 6.663 12.796 1.00 94.44 204 GLU A C 1
ATOM 1594 O O . GLU A 1 204 ? 0.079 7.214 11.824 1.00 94.44 204 GLU A O 1
ATOM 1599 N N . LEU A 1 205 ? -1.431 5.777 12.657 1.00 95.69 205 LEU A N 1
ATOM 1600 C CA . LEU A 1 205 ? -1.963 5.372 11.359 1.00 95.69 205 LEU A CA 1
ATOM 1601 C C . LEU A 1 205 ? -2.631 6.532 10.624 1.00 95.69 205 LEU A C 1
ATOM 1603 O O . LEU A 1 205 ? -2.503 6.629 9.406 1.00 95.69 205 LEU A O 1
ATOM 1607 N N . PHE A 1 206 ? -3.307 7.431 11.338 1.00 94.50 206 PHE A N 1
ATOM 1608 C CA . PHE A 1 206 ? -3.937 8.602 10.737 1.00 94.50 206 PHE A CA 1
ATOM 1609 C C . PHE A 1 206 ? -2.890 9.587 10.206 1.00 94.50 206 PHE A C 1
ATOM 1611 O O . PHE A 1 206 ? -3.021 10.089 9.089 1.00 94.50 206 PHE A O 1
ATOM 1618 N N . TYR A 1 207 ? -1.812 9.818 10.958 1.00 94.00 207 TYR A N 1
ATOM 1619 C CA . TYR A 1 207 ? -0.681 10.620 10.493 1.00 94.00 207 TYR A CA 1
ATOM 1620 C C . TYR A 1 207 ? -0.013 9.987 9.268 1.00 94.00 207 TYR A C 1
ATOM 1622 O O . TYR A 1 207 ? 0.215 10.656 8.259 1.00 94.00 207 TYR A O 1
ATOM 1630 N N . ARG A 1 208 ? 0.233 8.675 9.310 1.00 95.94 208 ARG A N 1
ATOM 1631 C CA . ARG A 1 208 ? 0.797 7.939 8.177 1.00 95.94 208 ARG A CA 1
ATOM 1632 C C . ARG A 1 208 ? -0.090 8.029 6.935 1.00 95.94 208 ARG A C 1
ATOM 1634 O O . ARG A 1 208 ? 0.413 8.250 5.836 1.00 95.94 208 ARG A O 1
ATOM 1641 N N . LEU A 1 209 ? -1.404 7.887 7.108 1.00 95.81 209 LEU A N 1
ATOM 1642 C CA . LEU A 1 209 ? -2.385 8.067 6.043 1.00 95.81 209 LEU A CA 1
ATOM 1643 C C . LEU A 1 209 ? -2.299 9.477 5.451 1.00 95.81 209 LEU A C 1
ATOM 1645 O O . LEU A 1 209 ? -2.277 9.604 4.233 1.00 95.81 209 LEU A O 1
ATOM 1649 N N . HIS A 1 210 ? -2.207 10.514 6.288 1.00 93.94 210 HIS A N 1
ATOM 1650 C CA . HIS A 1 210 ? -2.061 11.901 5.842 1.00 93.94 210 HIS A CA 1
ATOM 1651 C C . HIS A 1 210 ? -0.806 12.103 4.978 1.00 93.94 210 HIS A C 1
ATOM 1653 O O . HIS A 1 210 ? -0.880 12.761 3.945 1.00 93.94 210 HIS A O 1
ATOM 1659 N N . CYS A 1 211 ? 0.327 11.498 5.346 1.00 93.69 211 CYS A N 1
ATOM 1660 C CA . CYS A 1 211 ? 1.557 11.568 4.549 1.00 93.69 211 CYS A CA 1
ATOM 1661 C C . CYS A 1 211 ? 1.450 10.875 3.180 1.00 93.69 211 CYS A C 1
ATOM 1663 O O . CYS A 1 211 ? 2.177 11.243 2.261 1.00 93.69 211 CYS A O 1
ATOM 1665 N N . LEU A 1 212 ? 0.579 9.869 3.048 1.00 94.12 212 LEU A N 1
ATOM 1666 C CA . LEU A 1 212 ? 0.419 9.060 1.832 1.00 94.12 212 LEU A CA 1
ATOM 1667 C C . LEU A 1 212 ? -0.788 9.459 0.980 1.00 94.12 212 LEU A C 1
ATOM 1669 O O . LEU A 1 212 ? -0.923 8.985 -0.152 1.00 94.12 212 LEU A O 1
ATOM 1673 N N . ALA A 1 213 ? -1.697 10.261 1.529 1.00 92.06 213 ALA A N 1
ATOM 1674 C CA . ALA A 1 213 ? -2.892 10.703 0.838 1.00 92.06 213 ALA A CA 1
ATOM 1675 C C . ALA A 1 213 ? -2.512 11.570 -0.375 1.00 92.06 213 ALA A C 1
ATOM 1677 O O . ALA A 1 213 ? -1.581 12.372 -0.293 1.00 92.06 213 ALA A O 1
ATOM 1678 N N . PRO A 1 214 ? -3.244 11.463 -1.500 1.00 88.06 214 PRO A N 1
ATOM 1679 C CA . PRO A 1 214 ? -2.956 12.266 -2.689 1.00 88.06 214 PRO A CA 1
ATOM 1680 C C . PRO A 1 214 ? -3.079 13.770 -2.428 1.00 88.06 214 PRO A C 1
ATOM 1682 O O . PRO A 1 214 ? -2.436 14.568 -3.108 1.00 88.06 214 PRO A O 1
ATOM 1685 N N . THR A 1 215 ? -3.908 14.163 -1.459 1.00 88.38 215 THR A N 1
ATOM 1686 C CA . THR A 1 215 ? -4.123 15.555 -1.085 1.00 88.38 215 THR A CA 1
ATOM 1687 C C . THR A 1 215 ? -4.398 15.674 0.425 1.00 88.38 215 THR A C 1
ATOM 1689 O O . THR A 1 215 ? -5.099 14.841 1.004 1.00 88.38 215 THR A O 1
ATOM 1692 N N . ALA A 1 216 ? -3.851 16.711 1.074 1.00 80.00 216 ALA A N 1
ATOM 1693 C CA . ALA A 1 216 ? -3.920 16.895 2.536 1.00 80.00 216 ALA A CA 1
ATOM 1694 C C . ALA A 1 216 ? -5.351 17.127 3.065 1.00 80.00 216 ALA A C 1
ATOM 1696 O O . ALA A 1 216 ? -5.717 16.666 4.148 1.00 80.00 216 ALA A O 1
ATOM 1697 N N . ASN A 1 217 ? -6.197 17.744 2.241 1.00 85.69 217 ASN A N 1
ATOM 1698 C CA . ASN A 1 217 ? -7.611 18.000 2.511 1.00 85.69 217 ASN A CA 1
ATOM 1699 C C . ASN A 1 217 ? -8.431 16.731 2.791 1.00 85.69 217 ASN A C 1
ATOM 1701 O O . ASN A 1 217 ? -9.442 16.821 3.472 1.00 85.69 217 ASN A O 1
ATOM 1705 N N . ILE A 1 218 ? -7.993 15.535 2.367 1.00 87.69 218 ILE A N 1
ATOM 1706 C CA . ILE A 1 218 ? -8.699 14.288 2.717 1.00 87.69 218 ILE A CA 1
ATOM 1707 C C . ILE A 1 218 ? -8.796 14.107 4.233 1.00 87.69 218 ILE A C 1
ATOM 1709 O O . ILE A 1 218 ? -9.847 13.711 4.730 1.00 87.69 218 ILE A O 1
ATOM 1713 N N . CYS A 1 219 ? -7.717 14.379 4.965 1.00 85.75 219 CYS A N 1
ATOM 1714 C CA . CYS A 1 219 ? -7.719 14.242 6.416 1.00 85.75 219 CYS A CA 1
ATOM 1715 C C . CYS A 1 219 ? -8.303 15.487 7.094 1.00 85.75 219 CYS A C 1
ATOM 1717 O O . CYS A 1 219 ? -9.047 15.347 8.063 1.00 85.75 219 CYS A O 1
ATOM 1719 N N . GLU A 1 220 ? -8.014 16.684 6.573 1.00 85.06 220 GLU A N 1
ATOM 1720 C CA . GLU A 1 220 ? -8.533 17.945 7.124 1.00 85.06 220 GLU A CA 1
ATOM 1721 C C . GLU A 1 220 ? -10.062 18.014 7.065 1.00 85.06 220 GLU A C 1
ATOM 1723 O O . GLU A 1 220 ? -10.686 18.393 8.053 1.00 85.06 220 GLU A O 1
ATOM 1728 N N . ASP A 1 221 ? -10.675 17.584 5.958 1.00 87.00 221 ASP A N 1
ATOM 1729 C CA . ASP A 1 221 ? -12.132 17.568 5.800 1.00 87.00 221 ASP A CA 1
ATOM 1730 C C . ASP A 1 221 ? -12.791 16.664 6.855 1.00 87.00 221 ASP A C 1
ATOM 1732 O O . ASP A 1 221 ? -13.839 17.002 7.398 1.00 87.00 221 ASP A O 1
ATOM 1736 N N . ILE A 1 222 ? -12.179 15.521 7.187 1.00 86.50 222 ILE A N 1
ATOM 1737 C CA . ILE A 1 222 ? -12.718 14.600 8.200 1.00 86.50 222 ILE A CA 1
ATOM 1738 C C . ILE A 1 222 ? -12.609 15.185 9.607 1.00 86.50 222 ILE A C 1
ATOM 1740 O O . ILE A 1 222 ? -13.548 15.041 10.385 1.00 86.50 222 ILE A O 1
ATOM 1744 N 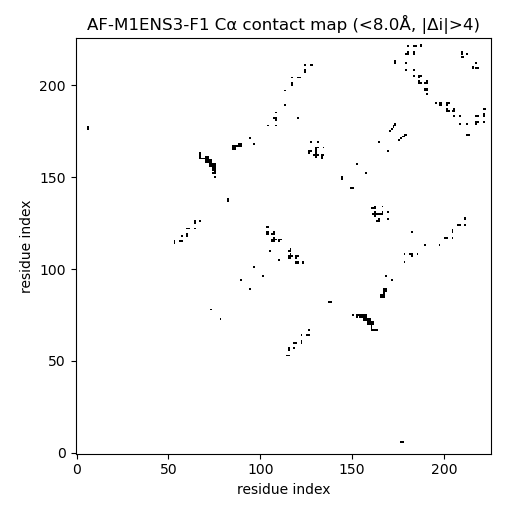N . ILE A 1 223 ? -11.505 15.865 9.921 1.00 82.50 223 ILE A N 1
ATOM 1745 C CA . ILE A 1 223 ? -11.325 16.530 11.217 1.00 82.50 223 ILE A CA 1
ATOM 1746 C C . ILE A 1 223 ? -12.296 17.711 11.355 1.00 82.50 223 ILE A C 1
ATOM 1748 O O . ILE A 1 223 ? -12.878 17.900 12.417 1.00 82.50 223 ILE A O 1
ATOM 1752 N N . CYS A 1 224 ? -12.484 18.499 10.292 1.00 80.56 224 CYS A N 1
ATOM 1753 C CA . CYS A 1 224 ? -13.321 19.701 10.314 1.00 80.56 224 CY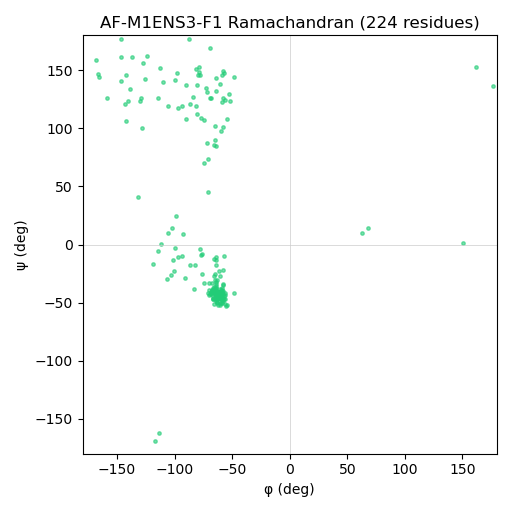S A CA 1
ATOM 1754 C C . CYS A 1 224 ? -14.833 19.415 10.278 1.00 80.56 224 CYS A C 1
ATOM 1756 O O . CYS A 1 224 ? -15.617 20.267 10.694 1.00 80.56 224 CYS A O 1
ATOM 1758 N N . HIS A 1 225 ? -15.258 18.268 9.736 1.00 71.44 225 HIS A N 1
ATOM 1759 C CA . HIS A 1 225 ? -16.674 17.898 9.603 1.00 71.44 225 HIS A CA 1
ATOM 1760 C C . HIS A 1 225 ? -17.191 16.931 10.678 1.00 71.44 225 HIS A C 1
ATOM 1762 O O . HIS A 1 225 ? -18.378 16.591 10.644 1.00 71.44 225 HIS A O 1
ATOM 1768 N N . ALA A 1 226 ? -16.332 16.470 11.586 1.00 58.69 226 ALA A N 1
ATOM 1769 C CA . ALA A 1 226 ? -16.711 15.637 12.726 1.00 58.69 226 ALA A CA 1
ATOM 1770 C C . ALA A 1 226 ? -17.079 16.477 13.955 1.00 58.69 226 ALA A C 1
ATOM 1772 O O . ALA A 1 226 ? -17.965 16.013 14.707 1.00 58.69 226 ALA A O 1
#